Protein AF-A0A061H2E0-F1 (afdb_monomer_lite)

Radius of gyration: 36.12 Å; chains: 1; bounding box: 104×55×125 Å

Organism: NCBI:txid1277687

Secondary structure (DSSP, 8-state):
-----SSSSSSSSSSS--------------HHHHHHHHHHHGGGSTHHHHHHHHHHHHHGGGGS--HHHHHHHHHHHHHHHHHHHHHHHHHHHS----HHHHHHHHHHHHHHHHHHHHHT--SSPPHHHHHHHHHHHHHHHHHHHTT-HHHHHHHHHHHHHHHIIIIITTTTTTGGG-HHHHHHHHHIIIIIIIIIIHHHHHHHSSTTTSTTSSHHHHHHHHHHHHHHHT-----------------HHHHHHHHHHHHHHHHHHHHHHHHHHHHHHHHHHHHSPP--HHHHHHHHHHHHHHHHHHHHHTT-

Structure (mmCIF, N/CA/C/O backbone):
data_AF-A0A061H2E0-F1
#
_entry.id   AF-A0A061H2E0-F1
#
loop_
_atom_site.group_PDB
_atom_site.id
_atom_site.type_symbol
_atom_site.label_atom_id
_atom_site.label_alt_id
_atom_site.label_comp_id
_atom_site.label_asym_id
_atom_site.label_entity_id
_atom_site.label_seq_id
_atom_site.pdbx_PDB_ins_code
_atom_site.Cartn_x
_atom_site.Cartn_y
_atom_site.Cartn_z
_atom_site.occupancy
_atom_site.B_iso_or_equiv
_atom_site.auth_seq_id
_atom_site.auth_comp_id
_atom_site.auth_asym_id
_atom_site.auth_atom_id
_atom_site.pdbx_PDB_model_num
ATOM 1 N N . MET A 1 1 ? 65.795 23.563 -70.173 1.00 50.16 1 MET A N 1
ATOM 2 C CA . MET A 1 1 ? 66.584 23.137 -68.996 1.00 50.16 1 MET A CA 1
ATOM 3 C C . MET A 1 1 ? 66.191 24.033 -67.831 1.00 50.16 1 MET A C 1
ATOM 5 O O . MET A 1 1 ? 66.082 25.226 -68.065 1.00 50.16 1 MET A O 1
ATOM 9 N N . ALA A 1 2 ? 65.992 23.449 -66.644 1.00 49.75 2 ALA A N 1
ATOM 10 C CA . ALA A 1 2 ? 65.548 24.056 -65.376 1.00 49.75 2 ALA A CA 1
ATOM 11 C C . ALA A 1 2 ? 64.024 24.209 -65.176 1.00 49.75 2 ALA A C 1
ATOM 13 O O . ALA A 1 2 ? 63.450 25.245 -65.487 1.00 49.75 2 ALA A O 1
ATOM 14 N N . ALA A 1 3 ? 63.398 23.175 -64.598 1.00 49.38 3 ALA A N 1
ATOM 15 C CA . ALA A 1 3 ? 62.175 23.292 -63.795 1.00 49.38 3 ALA A CA 1
ATOM 16 C C . ALA A 1 3 ? 61.903 21.976 -63.041 1.00 49.38 3 ALA A C 1
ATOM 18 O O . ALA A 1 3 ? 61.195 21.129 -63.565 1.00 49.38 3 ALA A O 1
ATOM 19 N N . THR A 1 4 ? 62.457 21.809 -61.837 1.00 55.31 4 THR A N 1
ATOM 20 C CA . THR A 1 4 ? 61.980 20.861 -60.803 1.00 55.31 4 THR A CA 1
ATOM 21 C C . THR A 1 4 ? 62.828 21.044 -59.544 1.00 55.31 4 THR A C 1
ATOM 23 O O . THR A 1 4 ? 63.964 20.590 -59.562 1.00 55.31 4 THR A O 1
ATOM 26 N N . ASP A 1 5 ? 62.318 21.715 -58.500 1.00 55.78 5 ASP A N 1
ATOM 27 C CA . ASP A 1 5 ? 62.563 21.346 -57.082 1.00 55.78 5 ASP A CA 1
ATOM 28 C C . ASP A 1 5 ? 61.939 22.348 -56.088 1.00 55.78 5 ASP A C 1
ATOM 30 O O . ASP A 1 5 ? 62.619 23.167 -55.473 1.00 55.78 5 ASP A O 1
ATOM 34 N N . SER A 1 6 ? 60.611 22.354 -55.919 1.00 53.09 6 SER A N 1
ATOM 35 C CA . SER A 1 6 ? 59.998 23.194 -54.862 1.00 53.09 6 SER A CA 1
ATOM 36 C C . SER A 1 6 ? 58.734 22.630 -54.205 1.00 53.09 6 SER A C 1
ATOM 38 O O . SER A 1 6 ? 58.111 23.330 -53.415 1.00 53.09 6 SER A O 1
ATOM 40 N N . GLN A 1 7 ? 58.347 21.372 -54.457 1.00 52.69 7 GLN A N 1
ATOM 41 C CA . GLN A 1 7 ? 57.119 20.798 -53.874 1.00 52.69 7 GLN A CA 1
ATOM 42 C C . GLN A 1 7 ? 57.321 19.793 -52.729 1.00 52.69 7 GLN A C 1
ATOM 44 O O . GLN A 1 7 ? 56.346 19.352 -52.130 1.00 52.69 7 GLN A O 1
ATOM 49 N N . SER A 1 8 ? 58.553 19.465 -52.345 1.00 52.09 8 SER A N 1
ATOM 50 C CA . SER A 1 8 ? 58.834 18.436 -51.330 1.00 52.09 8 SER A CA 1
ATOM 51 C C . SER A 1 8 ? 58.927 18.948 -49.883 1.00 52.09 8 SER A C 1
ATOM 53 O O . SER A 1 8 ? 59.121 18.144 -48.976 1.00 52.09 8 SER A O 1
ATOM 55 N N . ARG A 1 9 ? 58.754 20.255 -49.619 1.00 51.03 9 ARG A N 1
ATOM 56 C CA . ARG A 1 9 ? 58.988 20.845 -48.280 1.00 51.03 9 ARG A CA 1
ATOM 57 C C . ARG A 1 9 ? 57.758 21.274 -47.475 1.00 51.03 9 ARG A C 1
ATOM 59 O O . ARG A 1 9 ? 57.921 21.656 -46.326 1.00 51.03 9 ARG A O 1
ATOM 66 N N . LEU A 1 10 ? 56.542 21.166 -48.015 1.00 53.50 10 LEU A N 1
ATOM 67 C CA . LEU A 1 10 ? 55.312 21.566 -47.302 1.00 53.50 10 LEU A CA 1
ATOM 68 C C . LEU A 1 10 ? 54.532 20.395 -46.673 1.00 53.50 10 LEU A C 1
ATOM 70 O O . LEU A 1 10 ? 53.444 20.593 -46.146 1.00 53.50 10 LEU A O 1
ATOM 74 N N . GLY A 1 11 ? 55.077 19.174 -46.702 1.00 52.59 11 GLY A N 1
ATOM 75 C CA . GLY A 1 11 ? 54.401 17.972 -46.193 1.00 52.59 11 GLY A CA 1
ATOM 76 C C . GLY A 1 11 ? 54.865 17.463 -44.823 1.00 52.59 11 GLY A C 1
ATOM 77 O O . GLY A 1 11 ? 54.379 16.420 -44.391 1.00 52.59 11 GLY A O 1
ATOM 78 N N . GLN A 1 12 ? 55.814 18.131 -44.153 1.00 50.16 12 GLN A N 1
ATOM 79 C CA . GLN A 1 12 ? 56.548 17.533 -43.024 1.00 50.16 12 GLN A CA 1
ATOM 80 C C . GLN A 1 12 ? 56.480 18.292 -41.686 1.00 50.16 12 GLN A C 1
ATOM 82 O O . GLN A 1 12 ? 57.166 17.899 -40.752 1.00 50.16 12 GLN A O 1
ATOM 87 N N . GLU A 1 13 ? 55.610 19.299 -41.549 1.00 47.34 13 GLU A N 1
ATOM 88 C CA . GLU A 1 13 ? 55.370 20.012 -40.272 1.00 47.34 13 GLU A CA 1
ATOM 89 C C . GLU A 1 13 ? 53.941 19.847 -39.716 1.00 47.34 13 GLU A C 1
ATOM 91 O O . GLU A 1 13 ? 53.501 20.606 -38.863 1.00 47.34 13 GLU A O 1
ATOM 96 N N . ALA A 1 14 ? 53.199 18.823 -40.152 1.00 54.50 14 ALA A N 1
ATOM 97 C CA . ALA A 1 14 ? 51.855 18.526 -39.632 1.00 54.50 14 ALA A CA 1
ATOM 98 C C . ALA A 1 14 ? 51.783 17.227 -38.802 1.00 54.50 14 ALA A C 1
ATOM 100 O O . ALA A 1 14 ? 50.721 16.622 -38.676 1.00 54.50 14 ALA A O 1
ATOM 101 N N . ARG A 1 15 ? 52.912 16.750 -38.261 1.00 54.12 15 ARG A N 1
ATOM 102 C CA . ARG A 1 15 ? 52.974 15.520 -37.448 1.00 54.12 15 ARG A CA 1
ATOM 103 C C . ARG A 1 15 ? 53.835 15.698 -36.202 1.00 54.12 15 ARG A C 1
ATOM 105 O O . ARG A 1 15 ? 54.833 15.003 -36.070 1.00 54.12 15 ARG A O 1
ATOM 112 N N . LEU A 1 16 ? 53.493 16.630 -35.314 1.00 53.38 16 LEU A N 1
ATOM 113 C CA . LEU A 1 16 ? 54.129 16.684 -33.988 1.00 53.38 16 LEU A CA 1
ATOM 114 C C . LEU A 1 16 ? 53.382 17.570 -32.980 1.00 53.38 16 LEU A C 1
ATOM 116 O O . LEU A 1 16 ? 53.995 18.371 -32.296 1.00 53.38 16 LEU A O 1
ATOM 120 N N . VAL A 1 17 ? 52.058 17.415 -32.875 1.00 55.19 17 VAL A N 1
ATOM 121 C CA . VAL A 1 17 ? 51.290 17.782 -31.667 1.00 55.19 17 VAL A CA 1
ATOM 122 C C . VAL A 1 17 ? 50.111 16.807 -31.559 1.00 55.19 17 VAL A C 1
ATOM 124 O O . VAL A 1 17 ? 48.961 17.159 -31.792 1.00 55.19 17 VAL A O 1
ATOM 127 N N . ASP A 1 18 ? 50.414 15.536 -31.306 1.00 52.62 18 ASP A N 1
ATOM 128 C CA . ASP A 1 18 ? 49.431 14.558 -30.822 1.00 52.62 18 ASP A CA 1
ATOM 129 C C . ASP A 1 18 ? 49.842 14.205 -29.389 1.00 52.62 18 ASP A C 1
ATOM 131 O O . ASP A 1 18 ? 50.303 13.106 -29.080 1.00 52.62 18 ASP A O 1
ATOM 135 N N . ASP A 1 19 ? 49.795 15.223 -28.525 1.00 46.66 19 ASP A N 1
ATOM 136 C CA . ASP A 1 19 ? 49.938 15.056 -27.086 1.00 46.66 19 ASP A CA 1
ATOM 137 C C . ASP A 1 19 ? 48.717 14.288 -26.592 1.00 46.66 19 ASP A C 1
ATOM 139 O O . ASP A 1 19 ? 47.677 14.871 -26.312 1.00 46.66 19 ASP A O 1
ATOM 143 N N . GLY A 1 20 ? 48.839 12.962 -26.555 1.00 49.44 20 GLY A N 1
ATOM 144 C CA . GLY A 1 20 ? 48.492 12.095 -25.429 1.00 49.44 20 GLY A CA 1
ATOM 145 C C . GLY A 1 20 ? 47.313 12.460 -24.519 1.00 49.44 20 GLY A C 1
ATOM 146 O O . GLY A 1 20 ? 47.363 12.134 -23.332 1.00 49.44 20 GLY A O 1
ATOM 147 N N . ILE A 1 21 ? 46.228 13.050 -25.022 1.00 51.44 21 ILE A N 1
ATOM 148 C CA . ILE A 1 21 ? 44.945 13.078 -24.321 1.00 51.44 21 ILE A CA 1
ATOM 149 C C . ILE A 1 21 ? 44.365 11.678 -24.491 1.00 51.44 21 ILE A C 1
ATOM 151 O O . ILE A 1 21 ? 43.536 11.398 -25.355 1.00 51.44 21 ILE A O 1
ATOM 155 N N . THR A 1 22 ? 44.843 10.760 -23.654 1.00 53.31 22 THR A N 1
ATOM 156 C CA . THR A 1 22 ? 44.063 9.569 -23.335 1.00 53.31 22 THR A CA 1
ATOM 157 C C . THR A 1 22 ? 42.680 10.077 -22.923 1.00 53.31 22 THR A C 1
ATOM 159 O O . THR A 1 22 ? 42.610 10.903 -22.010 1.00 53.31 22 THR A O 1
ATOM 162 N N . PRO A 1 23 ? 41.588 9.695 -23.617 1.00 56.66 23 PRO A N 1
ATOM 163 C CA . PRO A 1 23 ? 40.257 10.125 -23.228 1.00 56.66 23 PRO A CA 1
ATOM 164 C C . PRO A 1 23 ? 40.069 9.650 -21.795 1.00 56.66 23 PRO A C 1
ATOM 166 O O . PRO A 1 23 ? 40.022 8.445 -21.531 1.00 56.66 23 PRO A O 1
ATOM 169 N N . SER A 1 24 ? 40.083 10.605 -20.867 1.00 54.81 24 SER A N 1
ATOM 170 C CA . SER A 1 24 ? 39.866 10.361 -19.455 1.00 54.81 24 SER A CA 1
ATOM 171 C C . SER A 1 24 ? 38.602 9.521 -19.360 1.00 54.81 24 SER A C 1
ATOM 173 O O . SER A 1 24 ? 37.562 9.872 -19.923 1.00 54.81 24 SER A O 1
ATOM 175 N N . ALA A 1 25 ? 38.745 8.336 -18.758 1.00 53.41 25 ALA A N 1
ATOM 176 C CA . ALA A 1 25 ? 37.660 7.384 -18.597 1.00 53.41 25 ALA A CA 1
ATOM 177 C C . ALA A 1 25 ? 36.399 8.150 -18.170 1.00 53.41 25 ALA A C 1
ATOM 179 O O . ALA A 1 25 ? 36.517 8.994 -17.275 1.00 53.41 25 ALA A O 1
ATOM 180 N N . PRO A 1 26 ? 35.242 7.923 -18.829 1.00 58.62 26 PRO A N 1
ATOM 181 C CA . PRO A 1 26 ? 34.051 8.742 -18.646 1.00 58.62 26 PRO A CA 1
ATOM 182 C C . PRO A 1 26 ? 33.813 8.907 -17.153 1.00 58.62 26 PRO A C 1
ATOM 184 O O . PRO A 1 26 ? 33.640 7.909 -16.449 1.00 58.62 26 PRO A O 1
ATOM 187 N N . ALA A 1 27 ? 33.923 10.157 -16.688 1.00 58.06 27 ALA A N 1
ATOM 188 C CA . ALA A 1 27 ? 33.838 10.522 -15.284 1.00 58.06 27 ALA A CA 1
ATOM 189 C C . ALA A 1 27 ? 32.658 9.770 -14.674 1.00 58.06 27 ALA A C 1
ATOM 191 O O . ALA A 1 27 ? 31.529 9.899 -15.152 1.00 58.06 27 ALA A O 1
ATOM 192 N N . GLY A 1 28 ? 32.980 8.884 -13.726 1.00 57.00 28 GLY A N 1
ATOM 193 C CA . GLY A 1 28 ? 32.142 7.760 -13.333 1.00 57.00 28 GLY A CA 1
ATOM 194 C C . GLY A 1 28 ? 30.690 8.170 -13.185 1.00 57.00 28 GLY A C 1
ATOM 195 O O . GLY A 1 28 ? 30.333 8.859 -12.229 1.00 57.00 28 GLY A O 1
ATOM 196 N N . ARG A 1 29 ? 29.857 7.729 -14.135 1.00 62.94 29 ARG A N 1
ATOM 197 C CA . ARG A 1 29 ? 28.405 7.760 -13.991 1.00 62.94 29 ARG A CA 1
ATOM 198 C C . ARG A 1 29 ? 28.139 7.146 -12.619 1.00 62.94 29 ARG A C 1
ATOM 200 O O . ARG A 1 29 ? 28.531 6.007 -12.371 1.00 62.94 29 ARG A O 1
ATOM 207 N N . GLY A 1 30 ? 27.652 7.955 -11.677 1.00 79.69 30 GLY A N 1
ATOM 208 C CA . GLY A 1 30 ? 27.652 7.562 -10.271 1.00 79.69 30 GLY A CA 1
ATOM 209 C C . GLY A 1 30 ? 26.952 6.214 -10.131 1.00 79.69 30 GLY A C 1
ATOM 210 O O . GLY A 1 30 ? 25.878 6.037 -10.699 1.00 79.69 30 GLY A O 1
ATOM 211 N N . ARG A 1 31 ? 27.536 5.262 -9.392 1.00 84.38 31 ARG A N 1
ATOM 212 C CA . ARG A 1 31 ? 26.988 3.898 -9.208 1.00 84.38 31 ARG A CA 1
ATOM 213 C C . ARG A 1 31 ? 25.493 3.886 -8.845 1.00 84.38 31 ARG A C 1
ATOM 215 O O . ARG A 1 31 ? 24.766 2.946 -9.159 1.00 84.38 31 ARG A O 1
ATOM 222 N N . LEU A 1 32 ? 25.025 4.955 -8.199 1.00 79.00 32 LEU A N 1
ATOM 223 C CA . LEU A 1 32 ? 23.618 5.185 -7.876 1.00 79.00 32 LEU A CA 1
ATOM 224 C C . LEU A 1 32 ? 22.736 5.328 -9.120 1.00 79.00 32 LEU A C 1
ATOM 226 O O . LEU A 1 32 ? 21.661 4.746 -9.159 1.00 79.00 32 LEU A O 1
ATOM 230 N N . GLN A 1 33 ? 23.183 6.045 -10.149 1.00 83.19 33 GLN A N 1
ATOM 231 C CA . GLN A 1 33 ? 22.418 6.226 -11.379 1.00 83.19 33 GLN A CA 1
ATOM 232 C C . GLN A 1 33 ? 22.307 4.921 -12.173 1.00 83.19 33 GLN A C 1
ATOM 234 O O . GLN A 1 33 ? 21.233 4.609 -12.675 1.00 83.19 33 GLN A O 1
ATOM 239 N N . GLU A 1 34 ? 23.375 4.121 -12.229 1.00 86.56 34 GLU A N 1
ATOM 240 C CA . GLU A 1 34 ? 23.319 2.778 -12.825 1.00 86.56 34 GLU A CA 1
ATOM 241 C C . GLU A 1 34 ? 22.338 1.874 -12.070 1.00 86.56 34 GLU A C 1
ATOM 243 O O . GLU A 1 34 ? 21.557 1.147 -12.682 1.00 86.56 34 GLU A O 1
ATOM 248 N N . THR A 1 35 ? 22.322 1.966 -10.738 1.00 86.56 35 THR A N 1
ATOM 249 C CA . THR A 1 35 ? 21.384 1.215 -9.893 1.00 86.56 35 THR A CA 1
ATOM 250 C C . THR A 1 35 ? 19.939 1.662 -10.128 1.00 86.56 35 THR A C 1
ATOM 252 O O . THR A 1 35 ? 19.074 0.817 -10.337 1.00 86.56 35 THR A O 1
ATOM 255 N N . VAL A 1 36 ? 19.671 2.972 -10.169 1.00 86.62 36 VAL A N 1
ATOM 256 C CA . VAL A 1 36 ? 18.338 3.539 -10.445 1.00 86.62 36 VAL A CA 1
ATOM 257 C C . VAL A 1 36 ? 17.849 3.157 -11.842 1.00 86.62 36 VAL A C 1
ATOM 259 O O . VAL A 1 36 ? 16.700 2.756 -11.984 1.00 86.62 36 VAL A O 1
ATOM 262 N N . GLN A 1 37 ? 18.713 3.203 -12.860 1.00 88.56 37 GLN A N 1
ATOM 263 C CA . GLN A 1 37 ? 18.363 2.780 -14.221 1.00 88.56 37 GLN A CA 1
ATOM 264 C C . GLN A 1 37 ? 18.107 1.273 -14.306 1.00 88.56 37 GLN A C 1
ATOM 266 O O . GLN A 1 37 ? 17.151 0.841 -14.950 1.00 88.56 37 GLN A O 1
ATOM 271 N N . SER A 1 38 ? 18.923 0.467 -13.622 1.00 92.38 38 SER A N 1
ATOM 272 C CA . SER A 1 38 ? 18.746 -0.985 -13.541 1.00 92.38 38 SER A CA 1
ATOM 273 C C . SER A 1 38 ? 17.418 -1.347 -12.871 1.00 92.38 38 SER A C 1
ATOM 275 O O . SER A 1 38 ? 16.649 -2.132 -13.423 1.00 92.38 38 SER A O 1
ATOM 277 N N . ILE A 1 39 ? 17.090 -0.719 -11.739 1.00 91.19 39 ILE A N 1
ATOM 278 C CA . ILE A 1 39 ? 15.816 -0.923 -11.036 1.00 91.19 39 ILE A CA 1
ATOM 279 C C . ILE A 1 39 ? 14.643 -0.400 -11.876 1.00 91.19 39 ILE A C 1
ATOM 281 O O . ILE A 1 39 ? 13.657 -1.108 -12.056 1.00 91.19 39 ILE A O 1
ATOM 285 N N . GLY A 1 40 ? 14.762 0.799 -12.449 1.00 89.12 40 GLY A N 1
ATOM 286 C CA . GLY A 1 40 ? 13.726 1.411 -13.281 1.00 89.12 40 GLY A CA 1
ATOM 287 C C . GLY A 1 40 ? 13.434 0.626 -14.562 1.00 89.12 40 GLY A C 1
ATOM 288 O O . GLY A 1 40 ? 12.308 0.644 -15.047 1.00 89.12 40 GLY A O 1
ATOM 289 N N . SER A 1 41 ? 14.402 -0.131 -15.091 1.00 92.81 41 SER A N 1
ATOM 290 C CA . SER A 1 41 ? 14.172 -0.998 -16.255 1.00 92.81 41 SER A CA 1
ATOM 291 C C . SER A 1 41 ? 13.113 -2.079 -16.001 1.00 92.81 41 SER A C 1
ATOM 293 O O . SER A 1 41 ? 12.406 -2.457 -16.935 1.00 92.81 41 SER A O 1
ATOM 295 N N . LEU A 1 42 ? 12.933 -2.504 -14.741 1.00 94.50 42 LEU A N 1
ATOM 296 C CA . LEU A 1 42 ? 11.901 -3.462 -14.334 1.00 94.50 42 LEU A CA 1
ATOM 297 C C . LEU A 1 42 ? 10.486 -2.874 -14.422 1.00 94.50 42 LEU A C 1
ATOM 299 O O . LEU A 1 42 ? 9.527 -3.627 -14.531 1.00 94.50 42 LEU A O 1
ATOM 303 N N . ALA A 1 43 ? 10.335 -1.545 -14.432 1.00 94.69 43 ALA A N 1
ATOM 304 C CA . ALA A 1 43 ? 9.027 -0.894 -14.526 1.00 94.69 43 ALA A CA 1
ATOM 305 C C . ALA A 1 43 ? 8.353 -1.068 -15.896 1.00 94.69 43 ALA A C 1
ATOM 307 O O . ALA A 1 43 ? 7.168 -0.769 -16.029 1.00 94.69 43 ALA A O 1
ATOM 308 N N . LYS A 1 44 ? 9.106 -1.527 -16.906 1.00 96.38 44 LYS A N 1
ATOM 309 C CA . LYS A 1 44 ? 8.583 -1.874 -18.233 1.00 96.38 44 LYS A CA 1
ATOM 310 C C . LYS A 1 44 ? 7.860 -3.221 -18.247 1.00 96.38 44 LYS A C 1
ATOM 312 O O . LYS A 1 44 ? 7.138 -3.492 -19.196 1.00 96.38 44 LYS A O 1
ATOM 317 N N . ASP A 1 45 ? 8.071 -4.061 -17.233 1.00 96.50 45 ASP A N 1
ATOM 318 C CA . ASP A 1 45 ? 7.358 -5.327 -17.096 1.00 96.50 45 ASP A CA 1
ATOM 319 C C . ASP A 1 45 ? 6.033 -5.085 -16.344 1.00 96.50 45 ASP A C 1
ATOM 321 O O . ASP A 1 45 ? 6.056 -4.661 -15.180 1.00 96.50 45 ASP A O 1
ATOM 325 N N . PRO A 1 46 ? 4.864 -5.354 -16.958 1.00 96.56 46 PRO A N 1
ATOM 326 C CA . PRO A 1 46 ? 3.573 -5.147 -16.306 1.00 96.56 46 PRO A CA 1
ATOM 327 C C . PRO A 1 46 ? 3.360 -6.069 -15.092 1.00 96.56 46 PRO A C 1
ATOM 329 O O . PRO A 1 46 ? 2.523 -5.774 -14.234 1.00 96.56 46 PRO A O 1
ATOM 332 N N . LYS A 1 47 ? 4.134 -7.157 -14.955 1.00 96.25 47 LYS A N 1
ATOM 333 C CA . LYS A 1 47 ? 4.012 -8.110 -13.838 1.00 96.25 47 LYS A CA 1
ATOM 334 C C . LYS A 1 47 ? 4.194 -7.461 -12.470 1.00 96.25 47 LYS A C 1
ATOM 336 O O . LYS A 1 47 ? 3.515 -7.865 -11.533 1.00 96.25 47 LYS A O 1
ATOM 341 N N . ALA A 1 48 ? 5.066 -6.459 -12.344 1.00 94.44 48 ALA A N 1
ATOM 342 C CA . ALA A 1 48 ? 5.289 -5.765 -11.073 1.00 94.44 48 ALA A CA 1
ATOM 343 C C . ALA A 1 48 ? 4.056 -4.958 -10.620 1.00 94.44 48 ALA A C 1
ATOM 345 O O . ALA A 1 48 ? 3.743 -4.896 -9.430 1.00 94.44 48 ALA A O 1
ATOM 346 N N . ALA A 1 49 ? 3.316 -4.379 -11.567 1.00 96.56 49 ALA A N 1
ATOM 347 C CA . ALA A 1 49 ? 2.070 -3.679 -11.279 1.00 96.56 49 ALA A CA 1
ATOM 348 C C . ALA A 1 49 ? 0.929 -4.667 -10.979 1.00 96.56 49 ALA A C 1
ATOM 350 O O . ALA A 1 49 ? 0.170 -4.475 -10.026 1.00 96.56 49 ALA A O 1
ATOM 351 N N . TYR A 1 50 ? 0.836 -5.764 -11.739 1.00 97.69 50 TYR A N 1
ATOM 352 C CA . TYR A 1 50 ? -0.165 -6.803 -11.493 1.00 97.69 50 TYR A CA 1
ATOM 353 C C . TYR A 1 50 ? 0.066 -7.573 -10.191 1.00 97.69 50 TYR A C 1
ATOM 355 O O . TYR A 1 50 ? -0.908 -7.950 -9.544 1.00 97.69 50 TYR A O 1
ATOM 363 N N . SER A 1 51 ? 1.313 -7.763 -9.755 1.00 96.81 51 SER A N 1
ATOM 364 C CA . SER A 1 51 ? 1.602 -8.385 -8.460 1.00 96.81 51 SER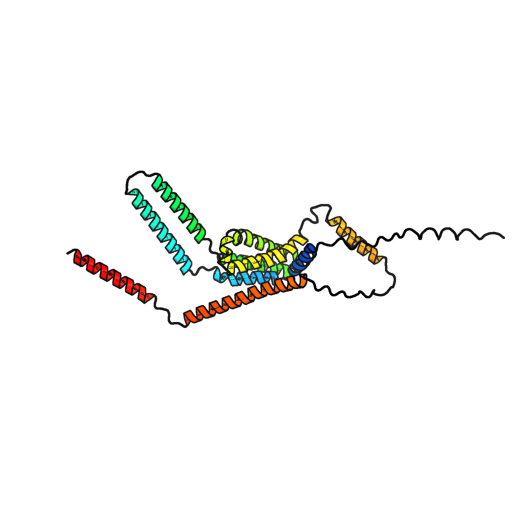 A CA 1
ATOM 365 C C . SER A 1 51 ? 1.140 -7.501 -7.300 1.00 96.81 51 SER A C 1
ATOM 367 O O . SER A 1 51 ? 0.509 -8.006 -6.373 1.00 96.81 51 SER A O 1
ATOM 369 N N . LEU A 1 52 ? 1.335 -6.178 -7.380 1.00 96.38 52 LEU A N 1
ATOM 370 C CA . LEU A 1 52 ? 0.736 -5.231 -6.431 1.00 96.38 52 LEU A CA 1
ATOM 371 C C . LEU A 1 52 ? -0.793 -5.304 -6.445 1.00 96.38 52 LEU A C 1
ATOM 373 O O . LEU A 1 52 ? -1.414 -5.358 -5.382 1.00 96.38 52 LEU A O 1
ATOM 377 N N . ALA A 1 53 ? -1.409 -5.340 -7.628 1.00 96.81 53 ALA A N 1
ATOM 378 C CA . ALA A 1 53 ? -2.858 -5.463 -7.751 1.00 96.81 53 ALA A CA 1
ATOM 379 C C . ALA A 1 53 ? -3.377 -6.752 -7.091 1.00 96.81 53 ALA A C 1
ATOM 381 O O . ALA A 1 53 ? -4.309 -6.705 -6.285 1.00 96.81 53 ALA A O 1
ATOM 382 N N . ALA A 1 54 ? -2.733 -7.887 -7.374 1.00 96.50 54 ALA A N 1
ATOM 383 C CA . ALA A 1 54 ? -3.064 -9.183 -6.794 1.00 96.50 54 ALA A CA 1
ATOM 384 C C . ALA A 1 54 ? -2.888 -9.182 -5.270 1.00 96.50 54 ALA A C 1
ATOM 386 O O . ALA A 1 54 ? -3.784 -9.618 -4.555 1.00 96.50 54 ALA A O 1
ATOM 387 N N . LEU A 1 55 ? -1.791 -8.620 -4.757 1.00 95.19 55 LEU A N 1
ATOM 388 C CA . LEU A 1 55 ? -1.529 -8.506 -3.322 1.00 95.19 55 LEU A CA 1
ATOM 389 C C . LEU A 1 55 ? -2.635 -7.709 -2.606 1.00 95.19 55 LEU A C 1
ATOM 391 O O . LEU A 1 55 ? -3.123 -8.124 -1.555 1.00 95.19 55 LEU A O 1
ATOM 395 N N . PHE A 1 56 ? -3.083 -6.591 -3.185 1.00 94.62 56 PHE A N 1
ATOM 396 C CA . PHE A 1 56 ? -4.187 -5.801 -2.630 1.00 94.62 56 PHE A CA 1
ATOM 397 C C . PHE A 1 56 ? -5.541 -6.512 -2.736 1.00 94.62 56 PHE A C 1
ATOM 399 O O . PHE A 1 56 ? -6.339 -6.448 -1.798 1.00 94.62 56 PHE A O 1
ATOM 406 N N . ALA A 1 57 ? -5.793 -7.221 -3.838 1.00 94.19 57 ALA A N 1
ATOM 407 C CA . ALA A 1 57 ? -7.000 -8.021 -4.014 1.00 94.19 57 ALA A CA 1
ATOM 408 C C . ALA A 1 57 ? -7.062 -9.178 -3.002 1.00 94.19 57 ALA A C 1
ATOM 410 O O . ALA A 1 57 ? -8.091 -9.368 -2.352 1.00 94.19 57 ALA A O 1
ATOM 411 N N . LEU A 1 58 ? -5.950 -9.885 -2.789 1.00 93.50 58 LEU A N 1
ATOM 412 C CA . LEU A 1 58 ? -5.816 -10.954 -1.794 1.00 93.50 58 LEU A CA 1
ATOM 413 C C . LEU A 1 58 ? -5.877 -10.428 -0.357 1.00 93.50 58 LEU A C 1
ATOM 415 O O . LEU A 1 58 ? -6.368 -11.122 0.529 1.00 93.50 58 LEU A O 1
ATOM 419 N N . ALA A 1 59 ? -5.431 -9.194 -0.113 1.00 90.25 59 ALA A N 1
ATOM 420 C CA . ALA A 1 59 ? -5.567 -8.541 1.186 1.00 90.25 59 ALA A CA 1
ATOM 421 C C . ALA A 1 59 ? -7.004 -8.061 1.470 1.00 90.25 59 ALA A C 1
ATOM 423 O O . ALA A 1 59 ? -7.359 -7.820 2.627 1.00 90.25 59 ALA A O 1
ATOM 424 N N . SER A 1 60 ? -7.839 -7.915 0.438 1.00 87.88 60 SER A N 1
ATOM 425 C CA . SER A 1 60 ? -9.177 -7.328 0.553 1.00 87.88 60 SER A CA 1
ATOM 426 C C . SER A 1 60 ? -10.127 -8.065 1.517 1.00 87.88 60 SER A C 1
ATOM 428 O O . SER A 1 60 ? -10.791 -7.369 2.294 1.00 87.88 60 SER A O 1
ATOM 430 N N . PRO A 1 61 ? -10.158 -9.417 1.610 1.00 84.44 61 PRO A N 1
ATOM 431 C CA . PRO A 1 61 ? -11.032 -10.121 2.549 1.00 84.44 61 PRO A CA 1
ATOM 432 C C . PRO A 1 61 ? -10.706 -9.795 4.013 1.00 84.44 61 PRO A C 1
ATOM 434 O O . PRO A 1 61 ? -11.599 -9.746 4.853 1.00 84.44 61 PRO A O 1
ATOM 437 N N . PHE A 1 62 ? -9.441 -9.484 4.318 1.00 81.50 62 PHE A N 1
ATOM 438 C CA . PHE A 1 62 ? -9.000 -9.085 5.659 1.00 81.50 62 PHE A CA 1
ATOM 439 C C . PHE A 1 62 ? -9.397 -7.642 6.018 1.00 81.50 62 PHE A C 1
ATOM 441 O O . PHE A 1 62 ? -9.296 -7.233 7.177 1.00 81.50 62 PHE A O 1
ATOM 448 N N . GLY A 1 63 ? -9.850 -6.862 5.030 1.00 74.19 63 GLY A N 1
ATOM 449 C CA . GLY A 1 63 ? -10.431 -5.534 5.213 1.00 74.19 63 GLY A CA 1
ATOM 450 C C . GLY A 1 63 ? -11.885 -5.567 5.691 1.00 74.19 63 GLY A C 1
ATOM 451 O O . GLY A 1 63 ? -12.382 -4.552 6.194 1.00 74.19 63 GLY A O 1
ATOM 452 N N . PHE A 1 64 ? -12.566 -6.715 5.593 1.00 69.19 64 PHE A N 1
ATOM 453 C CA . PHE A 1 64 ? -13.798 -6.933 6.335 1.00 69.19 64 PHE A CA 1
ATOM 454 C C . PHE A 1 64 ? -13.412 -7.172 7.790 1.00 69.19 64 PHE A C 1
ATOM 456 O O . PHE A 1 64 ? -12.826 -8.188 8.157 1.00 69.19 64 PHE A O 1
ATOM 463 N N . ALA A 1 65 ? -13.774 -6.228 8.655 1.00 59.16 65 ALA A N 1
ATOM 464 C CA . ALA A 1 65 ? -14.105 -6.627 10.012 1.00 59.16 65 ALA A CA 1
ATOM 465 C C . ALA A 1 65 ? -14.997 -7.851 9.917 1.00 59.16 65 ALA A C 1
ATOM 467 O O . ALA A 1 65 ? -15.980 -7.782 9.173 1.00 59.16 65 ALA A O 1
ATOM 468 N N . SER A 1 66 ? -14.752 -8.900 10.701 1.00 57.84 66 SER A N 1
ATOM 469 C CA . SER A 1 66 ? -15.892 -9.754 10.992 1.00 57.84 66 SER A CA 1
ATOM 470 C C . SER A 1 66 ? -17.007 -8.819 11.494 1.00 57.84 66 SER A C 1
ATOM 472 O O . SER A 1 66 ? -16.728 -7.900 12.282 1.00 57.84 66 SER A O 1
ATOM 474 N N . PRO A 1 67 ? -18.246 -8.946 10.994 1.00 59.34 67 PRO A N 1
ATOM 475 C CA . PRO A 1 67 ? -19.353 -8.130 11.482 1.00 59.34 67 PRO A CA 1
ATOM 476 C C . PRO A 1 67 ? -19.455 -8.223 13.011 1.00 59.34 67 PRO A C 1
ATOM 478 O O . PRO A 1 67 ? -19.780 -7.237 13.663 1.00 59.34 67 PRO A O 1
ATOM 481 N N . GLU A 1 68 ? -19.028 -9.349 13.589 1.00 61.50 68 GLU A N 1
ATOM 482 C CA . GLU A 1 68 ? -18.835 -9.548 15.025 1.00 61.50 68 GLU A CA 1
ATOM 483 C C . GLU A 1 68 ? -17.817 -8.597 15.666 1.00 61.50 68 GLU A C 1
ATOM 485 O O . GLU A 1 68 ? -18.103 -8.043 16.719 1.00 61.50 68 GLU A O 1
ATOM 490 N N . GLN A 1 69 ? -16.652 -8.345 15.062 1.00 67.88 69 GLN A N 1
ATOM 491 C CA . GLN A 1 69 ? -15.686 -7.374 15.589 1.00 67.88 69 GLN A CA 1
ATOM 492 C C . GLN A 1 69 ? -16.195 -5.938 15.477 1.00 67.88 69 GLN A C 1
ATOM 494 O O . GLN A 1 69 ? -16.005 -5.151 16.403 1.00 67.88 69 GLN A O 1
ATOM 499 N N . ALA A 1 70 ? -16.846 -5.587 14.365 1.00 67.81 70 ALA A N 1
ATOM 500 C CA . ALA A 1 70 ? -17.460 -4.269 14.219 1.00 67.81 70 ALA A CA 1
ATOM 501 C C . ALA A 1 70 ? -18.590 -4.068 15.245 1.00 67.81 70 ALA A C 1
ATOM 503 O O . ALA A 1 70 ? -18.666 -3.016 15.881 1.00 67.81 70 ALA A O 1
ATOM 504 N N . ALA A 1 71 ? -19.415 -5.096 15.463 1.00 70.25 71 ALA A N 1
ATOM 505 C CA . ALA A 1 71 ? -20.478 -5.103 16.460 1.00 70.25 71 ALA A CA 1
ATOM 506 C C . ALA A 1 71 ? -19.928 -5.081 17.893 1.00 70.25 71 ALA A C 1
ATOM 508 O O . ALA A 1 71 ? -20.425 -4.319 18.717 1.00 70.25 71 ALA A O 1
ATOM 509 N N . ALA A 1 72 ? -18.874 -5.842 18.195 1.00 75.38 72 ALA A N 1
ATOM 510 C CA . ALA A 1 72 ? -18.217 -5.841 19.498 1.00 75.38 72 ALA A CA 1
ATOM 511 C C . ALA A 1 72 ? -17.580 -4.478 19.804 1.00 75.38 72 ALA A C 1
ATOM 513 O O . ALA A 1 72 ? -17.690 -3.981 20.925 1.00 75.38 72 ALA A O 1
ATOM 514 N N . GLU A 1 73 ? -16.966 -3.827 18.812 1.00 75.69 73 GLU A N 1
ATOM 515 C CA . GLU A 1 73 ? -16.422 -2.479 18.982 1.00 75.69 73 GLU A CA 1
ATOM 516 C C . GLU A 1 73 ? -17.539 -1.436 19.154 1.00 75.69 73 GLU A C 1
ATOM 518 O O . GLU A 1 73 ? -17.431 -0.555 20.011 1.00 75.69 73 GLU A O 1
ATOM 523 N N . ALA A 1 74 ? -18.634 -1.546 18.394 1.00 77.06 74 ALA A N 1
ATOM 524 C CA . ALA A 1 74 ? -19.812 -0.696 18.558 1.00 77.06 74 ALA A CA 1
ATOM 525 C C . ALA A 1 74 ? -20.456 -0.879 19.946 1.00 77.06 74 ALA A C 1
ATOM 527 O O . ALA A 1 74 ? -20.743 0.109 20.626 1.00 77.06 74 ALA A O 1
ATOM 528 N N . ALA A 1 75 ? -20.593 -2.121 20.417 1.00 80.19 75 ALA A N 1
ATOM 529 C CA . ALA A 1 75 ? -21.102 -2.448 21.746 1.00 80.19 75 ALA A CA 1
ATOM 530 C C . ALA A 1 75 ? -20.179 -1.918 22.854 1.00 80.19 75 ALA A C 1
ATOM 532 O O . ALA A 1 75 ? -20.650 -1.300 23.810 1.00 80.19 75 ALA A O 1
ATOM 533 N N . ALA A 1 76 ? -18.859 -2.067 22.705 1.00 82.69 76 ALA A N 1
ATOM 534 C CA . ALA A 1 76 ? -17.884 -1.518 23.644 1.00 82.69 76 ALA A CA 1
ATOM 535 C C . ALA A 1 76 ? -17.923 0.021 23.685 1.00 82.69 76 ALA A C 1
ATOM 537 O O . ALA A 1 76 ? -17.815 0.617 24.760 1.00 82.69 76 ALA A O 1
ATOM 538 N N . LYS A 1 77 ? -18.115 0.686 22.535 1.00 81.88 77 LYS A N 1
ATOM 539 C CA . LYS A 1 77 ? -18.315 2.144 22.470 1.00 81.88 77 LYS A CA 1
ATOM 540 C C . LYS A 1 77 ? -19.589 2.559 23.203 1.00 81.88 77 LYS A C 1
ATOM 542 O O . LYS A 1 77 ? -19.537 3.497 23.997 1.00 81.88 77 LYS A O 1
ATOM 547 N N . LEU A 1 78 ? -20.690 1.836 23.004 1.00 86.56 78 LEU A N 1
ATOM 548 C CA . LEU A 1 78 ? -21.964 2.114 23.665 1.00 86.56 78 LEU A CA 1
ATOM 549 C C . LEU A 1 78 ? -21.862 1.945 25.190 1.00 86.56 78 LEU A C 1
ATOM 551 O O . LEU A 1 78 ? -22.278 2.827 25.939 1.00 86.56 78 LEU A O 1
ATOM 555 N N . GLN A 1 79 ? -21.219 0.873 25.661 1.00 88.56 79 GLN A N 1
ATOM 556 C CA . GLN A 1 79 ? -20.973 0.658 27.090 1.00 88.56 79 GLN A CA 1
ATOM 557 C C . GLN A 1 79 ? -20.117 1.773 27.703 1.00 88.56 79 GLN A C 1
ATOM 559 O O . GLN A 1 79 ? -20.442 2.276 28.779 1.00 88.56 79 GLN A O 1
ATOM 564 N N . ARG A 1 80 ? -19.055 2.215 27.016 1.00 82.81 80 ARG A N 1
ATOM 565 C CA . ARG A 1 80 ? -18.227 3.337 27.490 1.00 82.81 80 ARG A CA 1
ATOM 566 C C . ARG A 1 80 ? -19.006 4.649 27.546 1.00 82.81 80 ARG A C 1
ATOM 568 O O . ARG A 1 80 ? -18.837 5.400 28.503 1.00 82.81 80 ARG A O 1
ATOM 575 N N . GLN A 1 81 ? -19.865 4.924 26.563 1.00 86.62 81 GLN A N 1
ATOM 576 C CA . GLN A 1 81 ? -20.732 6.108 26.576 1.00 86.62 81 GLN A CA 1
ATOM 577 C C . GLN A 1 81 ? -21.718 6.065 27.745 1.00 86.62 81 GLN A C 1
ATOM 579 O O . GLN A 1 81 ? -21.861 7.054 28.460 1.00 86.62 81 GLN A O 1
ATOM 584 N N . GLN A 1 82 ? -22.332 4.909 28.002 1.00 88.25 82 GLN A N 1
ATOM 585 C CA . GLN A 1 82 ? -23.220 4.725 29.150 1.00 88.25 82 GLN A CA 1
ATOM 586 C C . GLN A 1 82 ? -22.483 4.894 30.483 1.00 88.25 82 GLN A C 1
ATOM 588 O O . GLN A 1 82 ? -23.005 5.529 31.396 1.00 88.25 82 GLN A O 1
ATOM 593 N N . GLN A 1 83 ? -21.262 4.369 30.609 1.00 86.19 83 GLN A N 1
ATOM 594 C CA . GLN A 1 83 ? -20.438 4.561 31.806 1.00 86.19 83 GLN A CA 1
ATOM 595 C C . GLN A 1 83 ? -20.057 6.032 32.008 1.00 86.19 83 GLN A C 1
ATOM 597 O O . GLN A 1 83 ? -20.142 6.533 33.127 1.00 86.19 83 GLN A O 1
ATOM 602 N N . ALA A 1 84 ? -19.693 6.742 30.937 1.00 83.31 84 ALA A N 1
ATOM 603 C CA . ALA A 1 84 ? -19.396 8.170 30.997 1.00 83.31 84 ALA A CA 1
ATOM 604 C C . ALA A 1 84 ? -20.630 8.999 31.394 1.00 83.31 84 ALA A C 1
ATOM 606 O O . ALA A 1 84 ? -20.520 9.886 32.238 1.00 83.31 84 ALA A O 1
ATOM 607 N N . ALA A 1 85 ? -21.809 8.677 30.851 1.00 81.81 85 ALA A N 1
ATOM 608 C CA . ALA A 1 85 ? -23.066 9.335 31.205 1.00 81.81 85 ALA A CA 1
ATOM 609 C C . ALA A 1 85 ? -23.448 9.096 32.674 1.00 81.81 85 ALA A C 1
ATOM 611 O O . ALA A 1 85 ? -23.777 10.044 33.382 1.00 81.81 85 ALA A O 1
ATOM 612 N N . LYS A 1 86 ? -23.321 7.855 33.167 1.00 85.31 86 LYS A N 1
ATOM 613 C CA . LYS A 1 86 ? -23.557 7.520 34.582 1.00 85.31 86 LYS A CA 1
ATOM 614 C C . LYS A 1 86 ? -22.589 8.250 35.514 1.00 85.31 86 LYS A C 1
ATOM 616 O O . LYS A 1 86 ? -23.010 8.761 36.545 1.00 85.31 86 LYS A O 1
ATOM 621 N N . ALA A 1 87 ? -21.311 8.343 35.142 1.00 80.69 87 ALA A N 1
ATOM 622 C CA . ALA A 1 87 ? -20.321 9.094 35.911 1.00 80.69 87 ALA A CA 1
ATOM 623 C C . ALA A 1 87 ? -20.632 10.602 35.939 1.00 80.69 87 ALA A C 1
ATOM 625 O O . ALA A 1 87 ? -20.499 11.233 36.984 1.00 80.69 87 ALA A O 1
ATOM 626 N N . ALA A 1 88 ? -21.088 11.172 34.819 1.00 76.94 88 ALA A N 1
ATOM 627 C CA . ALA A 1 88 ? -21.507 12.571 34.753 1.00 76.94 88 ALA A CA 1
ATOM 628 C C . ALA A 1 88 ? -22.763 12.843 35.602 1.00 76.94 88 ALA A C 1
ATOM 630 O O . ALA A 1 88 ? -22.813 13.841 36.317 1.00 76.94 88 ALA A O 1
ATOM 631 N N . GLN A 1 89 ? -23.743 11.935 35.578 1.00 80.38 89 GLN A N 1
ATOM 632 C CA . GLN A 1 89 ? -24.948 12.027 36.407 1.00 80.38 89 GLN A CA 1
ATOM 633 C C . GLN A 1 89 ? -24.614 11.938 37.902 1.00 80.38 89 GLN A C 1
ATOM 635 O O . GLN A 1 89 ? -25.046 12.799 38.668 1.00 80.38 89 GLN A O 1
ATOM 640 N N . ALA A 1 90 ? -23.769 10.984 38.308 1.00 75.25 90 ALA A N 1
ATOM 641 C CA . ALA A 1 90 ? -23.309 10.857 39.693 1.00 75.25 90 ALA A CA 1
ATOM 642 C C . ALA A 1 90 ? -22.530 12.097 40.175 1.00 75.25 90 ALA A C 1
ATOM 644 O O . ALA A 1 90 ? -22.668 12.514 41.324 1.00 75.25 90 ALA A O 1
ATOM 645 N N . ALA A 1 91 ? -21.748 12.725 39.290 1.00 69.50 91 ALA A N 1
ATOM 646 C CA . ALA A 1 91 ? -21.049 13.972 39.594 1.00 69.50 91 ALA A CA 1
ATOM 647 C C . ALA A 1 91 ? -21.998 15.178 39.726 1.00 69.50 91 ALA A C 1
ATOM 649 O O . ALA A 1 91 ? -21.685 16.112 40.456 1.00 69.50 91 ALA A O 1
ATOM 650 N N . SER A 1 92 ? -23.151 15.173 39.046 1.00 69.69 92 SER A N 1
ATOM 651 C CA . SER A 1 92 ? -24.142 16.258 39.129 1.00 69.69 92 SER A CA 1
ATOM 652 C C . SER A 1 92 ? -25.041 16.187 40.369 1.00 69.69 92 SER A C 1
ATOM 654 O O . SER A 1 92 ? -25.517 17.220 40.828 1.00 69.69 92 SER A O 1
ATOM 656 N N . SER A 1 93 ? -25.243 14.994 40.942 1.00 68.50 93 SER A N 1
ATOM 657 C CA . SER A 1 93 ? -26.065 14.801 42.147 1.00 68.50 93 SER A CA 1
ATOM 658 C C . SER A 1 93 ? -25.347 15.145 43.458 1.00 68.50 93 SER A C 1
ATOM 660 O O . SER A 1 93 ? -25.993 15.300 44.490 1.00 68.50 93 SER A O 1
ATOM 662 N N . HIS A 1 94 ? -24.018 15.275 43.447 1.00 62.19 94 HIS A N 1
ATOM 663 C CA . HIS A 1 94 ? -23.251 15.825 44.568 1.00 62.19 94 HIS A CA 1
ATOM 664 C C . HIS A 1 94 ? -22.994 17.309 44.298 1.00 62.19 94 HIS A C 1
ATOM 666 O O . HIS A 1 94 ? -22.037 17.665 43.617 1.00 62.19 94 HIS A O 1
ATOM 672 N N . GLY A 1 95 ? -23.889 18.164 44.798 1.00 55.41 95 GLY A N 1
ATOM 673 C CA . GLY A 1 95 ? -23.975 19.610 44.548 1.00 55.41 95 GLY A CA 1
ATOM 674 C C . GLY A 1 95 ? -22.810 20.483 45.038 1.00 55.41 95 GLY A C 1
ATOM 675 O O . GLY A 1 95 ? -23.040 21.615 45.449 1.00 55.41 95 GLY A O 1
ATOM 676 N N . SER A 1 96 ? -21.567 20.005 44.973 1.00 52.91 96 SER A N 1
ATOM 677 C CA . SER A 1 96 ? -20.379 20.726 45.429 1.00 52.91 96 SER A CA 1
ATOM 678 C C . SER A 1 96 ? -19.452 21.039 44.256 1.00 52.91 96 SER A C 1
ATOM 680 O O . SER A 1 96 ? -18.727 20.193 43.728 1.00 52.91 96 SER A O 1
ATOM 682 N N . SER A 1 97 ? -19.498 22.304 43.859 1.00 60.06 97 SER A N 1
ATOM 683 C CA . SER A 1 97 ? -18.673 23.007 42.882 1.00 60.06 97 SER A CA 1
ATOM 684 C C . SER A 1 97 ? -17.184 22.669 42.984 1.00 60.06 97 SER A C 1
ATOM 686 O O . SER A 1 97 ? -16.440 23.314 43.716 1.00 60.06 97 SER A O 1
ATOM 688 N N . SER A 1 98 ? -16.692 21.718 42.196 1.00 58.78 98 SER A N 1
ATOM 689 C CA . SER A 1 98 ? -15.253 21.625 41.960 1.00 58.78 98 SER A CA 1
ATOM 690 C C . SER A 1 98 ? -14.973 21.659 40.466 1.00 58.78 98 SER A C 1
ATOM 692 O O . SER A 1 98 ? -15.161 20.699 39.719 1.00 58.78 98 SER A O 1
ATOM 694 N N . LEU A 1 99 ? -14.482 22.814 40.015 1.00 71.81 99 LEU A N 1
ATOM 695 C CA . LEU A 1 99 ? -13.829 22.967 38.715 1.00 71.81 99 LEU A CA 1
ATOM 696 C C . LEU A 1 99 ? -12.777 21.868 38.492 1.00 71.81 99 LEU A C 1
ATOM 698 O O . LEU A 1 99 ? -12.619 21.407 37.367 1.00 71.81 99 LEU A O 1
ATOM 702 N N . ALA A 1 100 ? -12.147 21.378 39.566 1.00 71.12 100 ALA A N 1
ATOM 703 C CA . ALA A 1 100 ? -11.256 20.223 39.554 1.00 71.12 100 ALA A CA 1
ATOM 704 C C . ALA A 1 100 ? -11.937 18.933 39.054 1.00 71.12 100 ALA A C 1
ATOM 706 O O . ALA A 1 100 ? -11.376 18.252 38.197 1.00 71.12 100 ALA A O 1
ATOM 707 N N . ALA A 1 101 ? -13.163 18.619 39.495 1.00 70.25 101 ALA A N 1
ATOM 708 C CA . ALA A 1 101 ? -13.903 17.463 38.984 1.00 70.25 101 ALA A CA 1
ATOM 709 C C . ALA A 1 101 ? -14.240 17.618 37.495 1.00 70.25 101 ALA A C 1
ATOM 711 O O . ALA A 1 101 ? -14.124 16.655 36.738 1.00 70.25 101 ALA A O 1
ATOM 712 N N . ARG A 1 102 ? -14.570 18.835 37.039 1.00 72.94 102 ARG A N 1
ATOM 713 C CA . ARG A 1 102 ? -14.783 19.118 35.607 1.00 72.94 102 ARG A CA 1
ATOM 714 C C . ARG A 1 102 ? -13.496 18.991 34.791 1.00 72.94 102 ARG A C 1
ATOM 716 O O . ARG A 1 102 ? -13.542 18.474 33.679 1.00 72.94 102 ARG A O 1
ATOM 723 N N . LEU A 1 103 ? -12.356 19.409 35.336 1.00 81.19 103 LEU A N 1
ATOM 724 C CA . LEU A 1 103 ? -11.046 19.298 34.689 1.00 81.19 103 LEU A CA 1
ATOM 725 C C . LEU A 1 103 ? -10.604 17.838 34.560 1.00 81.19 103 LEU A C 1
ATOM 727 O O . LEU A 1 103 ? -10.213 17.413 33.475 1.00 81.19 103 LEU A O 1
ATOM 731 N N . VAL A 1 104 ? -10.748 17.046 35.625 1.00 80.94 104 VAL A N 1
ATOM 732 C CA . VAL A 1 104 ? -10.449 15.606 35.602 1.00 80.94 104 VAL A CA 1
ATOM 733 C C . VAL A 1 104 ? -11.421 14.864 34.682 1.00 80.94 104 VAL A C 1
ATOM 735 O O . VAL A 1 104 ? -10.991 14.011 33.905 1.00 80.94 104 VAL A O 1
ATOM 738 N N . ALA A 1 105 ? -12.710 15.218 34.688 1.00 76.25 105 ALA A N 1
ATOM 739 C CA . ALA A 1 105 ? -13.689 14.657 33.762 1.00 76.25 105 ALA A CA 1
ATOM 740 C C . ALA A 1 105 ? -13.365 15.004 32.299 1.00 76.25 105 ALA A C 1
ATOM 742 O O . ALA A 1 105 ? -13.406 14.112 31.454 1.00 76.25 105 ALA A O 1
ATOM 743 N N . ASN A 1 106 ? -12.965 16.244 31.994 1.00 79.44 106 ASN A N 1
ATOM 744 C CA . ASN A 1 106 ? -12.544 16.644 30.648 1.00 79.44 106 ASN A CA 1
ATOM 745 C C . AS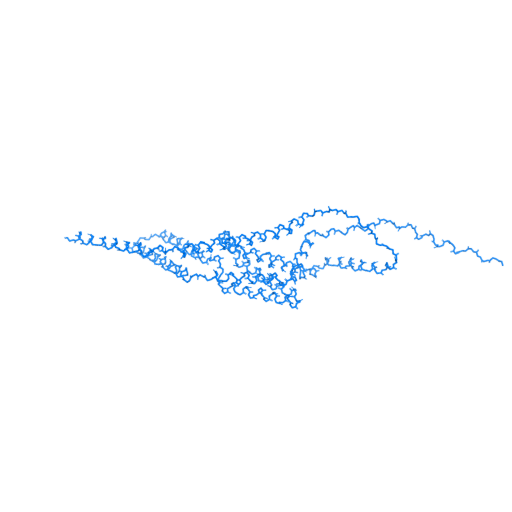N A 1 106 ? -11.243 15.958 30.219 1.00 79.44 106 ASN A C 1
ATOM 747 O O . ASN A 1 106 ? -11.170 15.452 29.103 1.00 79.44 106 ASN A O 1
ATOM 751 N N . ALA A 1 107 ? -10.246 15.856 31.100 1.00 80.94 107 ALA A N 1
ATOM 752 C CA . ALA A 1 107 ? -9.000 15.148 30.813 1.00 80.94 107 ALA A CA 1
ATOM 753 C C . ALA A 1 107 ? -9.251 13.657 30.525 1.00 80.94 107 ALA A C 1
ATOM 755 O O . ALA A 1 107 ? -8.690 13.094 29.582 1.00 80.94 107 ALA A O 1
ATOM 756 N N . LYS A 1 108 ? -10.154 13.023 31.286 1.00 79.12 108 LYS A N 1
ATOM 757 C CA . LYS A 1 108 ? -10.543 11.619 31.098 1.00 79.12 108 LYS A CA 1
ATOM 758 C C . LYS A 1 108 ? -11.430 11.427 29.862 1.00 79.12 108 LYS A C 1
ATOM 760 O O . LYS A 1 108 ? -11.249 10.467 29.123 1.00 79.12 108 LYS A O 1
ATOM 765 N N . ALA A 1 109 ? -12.332 12.360 29.562 1.00 75.69 109 ALA A N 1
ATOM 766 C CA . ALA A 1 109 ? -13.110 12.354 28.323 1.00 75.69 109 ALA A CA 1
ATOM 767 C C . ALA A 1 109 ? -12.215 12.554 27.090 1.00 75.69 109 ALA A C 1
ATOM 769 O O . ALA A 1 109 ? -12.428 11.920 26.058 1.00 75.69 109 ALA A O 1
ATOM 770 N N . GLN A 1 110 ? -11.176 13.385 27.197 1.00 77.00 110 GLN A N 1
ATOM 771 C CA . GLN A 1 110 ? -10.201 13.622 26.137 1.00 77.00 110 GLN A CA 1
ATOM 772 C C . GLN A 1 110 ? -9.271 12.419 25.934 1.00 77.00 110 GLN A C 1
ATOM 774 O O . GLN A 1 110 ? -8.974 12.075 24.789 1.00 77.00 110 GLN A O 1
ATOM 779 N N . SER A 1 111 ? -8.857 11.735 27.006 1.00 74.62 111 SER A N 1
ATOM 780 C CA . SER A 1 111 ? -8.085 10.491 26.897 1.00 74.62 111 SER A CA 1
ATOM 781 C C . SER A 1 111 ? -8.921 9.357 26.305 1.00 74.62 111 SER A C 1
ATOM 783 O O . SER A 1 111 ? -8.432 8.652 25.427 1.00 74.62 111 SER A O 1
ATOM 785 N N . VAL A 1 112 ? -10.200 9.240 26.679 1.00 67.50 112 VAL A N 1
ATOM 786 C CA . VAL A 1 112 ? -11.132 8.280 26.072 1.00 67.50 112 VAL A CA 1
ATOM 787 C C . VAL A 1 112 ? -11.388 8.624 24.608 1.00 67.50 112 VAL A C 1
ATOM 789 O O . VAL A 1 112 ? -11.304 7.724 23.784 1.00 67.50 112 VAL A O 1
ATOM 792 N N . ARG A 1 113 ? -11.599 9.901 24.252 1.00 67.94 113 ARG A N 1
ATOM 793 C CA . ARG A 1 113 ? -11.729 10.347 22.852 1.00 67.94 113 ARG A CA 1
ATOM 794 C C . ARG A 1 113 ? -10.489 10.009 22.026 1.00 67.94 113 ARG A C 1
ATOM 796 O O . ARG A 1 113 ? -10.629 9.511 20.912 1.00 67.94 113 ARG A O 1
ATOM 803 N N . ARG A 1 114 ? -9.286 10.217 22.574 1.00 67.19 114 ARG A N 1
ATOM 804 C CA . ARG A 1 114 ? -8.017 9.827 21.934 1.00 67.19 114 ARG A CA 1
ATOM 805 C C . ARG A 1 114 ? -7.867 8.311 21.824 1.00 67.19 114 ARG A C 1
ATOM 807 O O . ARG A 1 114 ? -7.458 7.830 20.776 1.00 67.19 114 ARG A O 1
ATOM 814 N N . ALA A 1 115 ? -8.249 7.557 22.852 1.00 60.41 115 ALA A N 1
ATOM 815 C CA . ALA A 1 115 ? -8.219 6.097 22.839 1.00 60.41 115 ALA A CA 1
ATOM 816 C C . ALA A 1 115 ? -9.246 5.500 21.860 1.00 60.41 115 ALA A C 1
ATOM 818 O O . ALA A 1 115 ? -8.961 4.496 21.217 1.00 60.41 115 ALA A O 1
ATOM 819 N N . THR A 1 116 ? -10.414 6.126 21.688 1.00 56.97 116 THR A N 1
ATOM 820 C CA . THR A 1 116 ? -11.402 5.732 20.671 1.00 56.97 116 THR A CA 1
ATOM 821 C C . THR A 1 116 ? -11.006 6.174 19.268 1.00 56.97 116 THR A C 1
ATOM 823 O O . THR A 1 116 ? -11.258 5.433 18.329 1.00 56.97 116 THR A O 1
ATOM 826 N N . ALA A 1 117 ? -10.342 7.324 19.111 1.00 55.03 117 ALA A N 1
ATOM 827 C CA . ALA A 1 117 ? -9.751 7.722 17.832 1.00 55.03 117 ALA A CA 1
ATOM 828 C C . ALA A 1 117 ? -8.607 6.771 17.429 1.00 55.03 117 ALA A C 1
ATOM 830 O O . ALA A 1 117 ? -8.450 6.446 16.254 1.00 55.03 117 ALA A O 1
ATOM 831 N N . ALA A 1 118 ? -7.859 6.263 18.414 1.00 52.00 118 ALA A N 1
ATOM 832 C CA . ALA A 1 118 ? -6.832 5.248 18.220 1.00 52.00 118 ALA A CA 1
ATOM 833 C C . ALA A 1 118 ? -7.410 3.842 17.968 1.00 52.00 118 ALA A C 1
ATOM 835 O O . ALA A 1 118 ? -6.809 3.091 17.210 1.00 52.00 118 ALA A O 1
ATOM 836 N N . SER A 1 119 ? -8.575 3.479 18.527 1.00 49.00 119 SER A N 1
ATOM 837 C CA . SER A 1 119 ? -9.218 2.183 18.233 1.00 49.00 119 SER A CA 1
ATOM 838 C C . SER A 1 119 ? -9.772 2.108 16.809 1.00 49.00 119 SER A C 1
ATOM 840 O O . SER A 1 119 ? -9.809 1.031 16.226 1.00 49.00 119 SER A O 1
ATOM 842 N N . THR A 1 120 ? -10.116 3.254 16.211 1.00 50.41 120 THR A N 1
ATOM 843 C CA . THR A 1 120 ? -10.442 3.361 14.780 1.00 50.41 120 THR A CA 1
ATOM 844 C C . THR A 1 120 ? -9.235 3.287 13.849 1.00 50.41 120 THR A C 1
ATOM 846 O O . THR A 1 120 ? -9.430 3.149 12.642 1.00 50.41 120 THR A O 1
ATOM 849 N N . LEU A 1 121 ? -7.995 3.305 14.358 1.00 52.44 121 LEU A N 1
ATOM 850 C CA . LEU A 1 121 ? -6.818 2.951 13.558 1.00 52.44 121 LEU A CA 1
ATOM 851 C C . LEU A 1 121 ? -6.752 1.429 13.418 1.00 52.44 121 LEU A C 1
ATOM 853 O O . LEU A 1 121 ? -5.811 0.768 13.856 1.00 52.44 121 LEU A O 1
ATOM 857 N N . ARG A 1 122 ? -7.780 0.865 12.779 1.00 61.44 122 ARG A N 1
ATOM 858 C CA . ARG A 1 122 ? -7.726 -0.477 12.217 1.00 61.44 122 ARG A CA 1
ATOM 859 C C . ARG A 1 122 ? -6.461 -0.527 11.375 1.00 61.44 122 ARG A C 1
ATOM 861 O O . ARG A 1 122 ? -6.321 0.300 10.478 1.00 61.44 122 ARG A O 1
ATOM 868 N N . ALA A 1 123 ? -5.537 -1.436 11.678 1.00 65.00 123 ALA A N 1
ATOM 869 C CA . ALA A 1 123 ? -4.259 -1.544 10.967 1.00 65.00 123 ALA A CA 1
ATOM 870 C C . ALA A 1 123 ? -4.434 -2.007 9.509 1.00 65.00 123 ALA A C 1
ATOM 872 O O . ALA A 1 123 ? -3.602 -1.699 8.656 1.00 65.00 123 ALA A O 1
ATOM 873 N N . VAL A 1 124 ? -5.580 -2.614 9.180 1.00 68.00 124 VAL A N 1
ATOM 874 C CA . VAL A 1 124 ? -5.970 -2.990 7.810 1.00 68.00 124 VAL A CA 1
ATOM 875 C C . VAL A 1 124 ? -7.023 -2.011 7.258 1.00 68.00 124 VAL A C 1
ATOM 877 O O . VAL A 1 124 ? -7.957 -1.681 7.998 1.00 68.00 124 VAL A O 1
ATOM 880 N N . PRO A 1 125 ? -6.851 -1.459 6.036 1.00 75.94 125 PRO A N 1
ATOM 881 C CA . PRO A 1 125 ? -7.816 -0.527 5.454 1.00 75.94 125 PRO A CA 1
ATOM 882 C C . PRO A 1 125 ? -9.179 -1.206 5.246 1.00 75.94 125 PRO A C 1
ATOM 884 O O . PRO A 1 125 ? -9.228 -2.430 5.112 1.00 75.94 125 PRO A O 1
ATOM 887 N N . PRO A 1 126 ? -10.291 -0.450 5.199 1.00 81.81 126 PRO A N 1
ATOM 888 C CA . PRO A 1 126 ? -11.577 -1.012 4.800 1.00 81.81 126 PRO A CA 1
ATOM 889 C C . PRO A 1 126 ? -11.474 -1.649 3.408 1.00 81.81 126 PRO A C 1
ATOM 891 O O . PRO A 1 126 ? -10.783 -1.124 2.532 1.00 81.81 126 PRO A O 1
ATOM 894 N N . PHE A 1 127 ? -12.203 -2.750 3.207 1.00 86.19 127 PHE A N 1
ATOM 895 C CA . PHE A 1 127 ? -12.227 -3.536 1.964 1.00 86.19 127 PHE A CA 1
ATOM 896 C C . PHE A 1 127 ? -12.244 -2.675 0.690 1.00 86.19 127 PHE A C 1
ATOM 898 O O . PHE A 1 127 ? -11.396 -2.848 -0.180 1.00 86.19 127 PHE A O 1
ATOM 905 N N . TRP A 1 128 ? -13.154 -1.698 0.610 1.00 86.75 128 TRP A N 1
ATOM 906 C CA . TRP A 1 128 ? -13.323 -0.856 -0.578 1.00 86.75 128 TRP A CA 1
ATOM 907 C C . TRP A 1 128 ? -12.083 -0.035 -0.935 1.00 86.75 128 TRP A C 1
ATOM 909 O O . TRP A 1 128 ? -11.825 0.194 -2.112 1.00 86.75 128 TRP A O 1
ATOM 919 N N . GLN A 1 129 ? -11.286 0.377 0.056 1.00 91.69 129 GLN A N 1
ATOM 920 C CA . GLN A 1 129 ? -10.024 1.065 -0.216 1.00 91.69 129 GLN A CA 1
ATOM 921 C C . GLN A 1 129 ? -9.003 0.100 -0.816 1.00 91.69 129 GLN A C 1
ATOM 923 O O . GLN A 1 129 ? -8.374 0.441 -1.811 1.00 91.69 129 GLN A O 1
ATOM 928 N N . LEU A 1 130 ? -8.869 -1.112 -0.262 1.00 91.81 130 LEU A N 1
ATOM 929 C CA . LEU A 1 130 ? -7.963 -2.128 -0.808 1.00 91.81 130 LEU A CA 1
ATOM 930 C C . LEU A 1 130 ? -8.359 -2.533 -2.232 1.00 91.81 130 LEU A C 1
ATOM 932 O O . LEU A 1 130 ? -7.501 -2.569 -3.108 1.00 91.81 130 LEU A O 1
ATOM 936 N N . ALA A 1 131 ? -9.653 -2.757 -2.475 1.00 92.25 131 ALA A N 1
ATOM 937 C CA . ALA A 1 131 ? -10.181 -3.050 -3.804 1.00 92.25 131 ALA A CA 1
ATOM 938 C C . ALA A 1 131 ? -9.941 -1.890 -4.788 1.00 92.25 131 ALA A C 1
ATOM 940 O O . ALA A 1 131 ? -9.539 -2.122 -5.926 1.00 92.25 131 ALA A O 1
ATOM 941 N N . GLY A 1 132 ? -10.117 -0.641 -4.342 1.00 94.56 132 GLY A N 1
ATOM 942 C CA . GLY A 1 132 ? -9.818 0.546 -5.144 1.00 94.56 132 GLY A CA 1
ATOM 943 C C . GLY A 1 132 ? -8.344 0.629 -5.545 1.00 94.56 132 GLY A C 1
ATOM 944 O O . GLY A 1 132 ? -8.040 0.804 -6.721 1.00 94.56 132 GLY A O 1
ATOM 945 N N . PHE A 1 133 ? -7.421 0.434 -4.599 1.00 95.94 133 PHE A N 1
ATOM 946 C CA . PHE A 1 133 ? -5.986 0.391 -4.901 1.00 95.94 133 PHE A CA 1
ATOM 947 C C . PHE A 1 133 ? -5.625 -0.772 -5.832 1.00 95.94 133 PHE A C 1
ATOM 949 O O . PHE A 1 133 ? -4.858 -0.566 -6.769 1.00 95.94 133 PHE A O 1
ATOM 956 N N . ALA A 1 134 ? -6.212 -1.959 -5.640 1.00 96.62 134 ALA A N 1
ATOM 957 C CA . ALA A 1 134 ? -6.011 -3.092 -6.542 1.00 96.62 134 ALA A CA 1
ATOM 958 C C . ALA A 1 134 ? -6.406 -2.744 -7.985 1.00 96.62 134 ALA A C 1
ATOM 960 O O . ALA A 1 134 ? -5.630 -2.982 -8.908 1.00 96.62 134 ALA A O 1
ATOM 961 N N . ALA A 1 135 ? -7.576 -2.125 -8.172 1.00 97.62 135 ALA A N 1
ATOM 962 C CA . ALA A 1 135 ? -8.041 -1.689 -9.484 1.00 97.62 135 ALA A CA 1
ATOM 963 C C . ALA A 1 135 ? -7.098 -0.648 -10.107 1.00 97.62 135 ALA A C 1
ATOM 965 O O . ALA A 1 135 ? -6.750 -0.760 -11.275 1.00 97.62 135 ALA A O 1
ATOM 966 N N . LEU A 1 136 ? -6.628 0.329 -9.328 1.00 97.69 136 LEU A N 1
ATOM 967 C CA . LEU A 1 136 ? -5.704 1.361 -9.809 1.00 97.69 136 LEU A CA 1
ATOM 968 C C . LEU A 1 136 ? -4.339 0.788 -10.214 1.00 97.69 136 LEU A C 1
ATOM 970 O O . LEU A 1 136 ? -3.793 1.186 -11.243 1.00 97.69 136 LEU A O 1
ATOM 974 N N . PHE A 1 137 ? -3.805 -0.172 -9.454 1.00 98.00 137 PHE A N 1
ATOM 975 C CA . PHE A 1 137 ? -2.575 -0.874 -9.826 1.00 98.00 137 PHE A CA 1
ATOM 976 C C . PHE A 1 137 ? -2.769 -1.763 -11.058 1.00 98.00 137 PHE A C 1
ATOM 978 O O . PHE A 1 137 ? -1.901 -1.775 -11.928 1.00 98.00 137 PHE A O 1
ATOM 985 N N . ALA A 1 138 ? -3.919 -2.433 -11.190 1.00 97.88 138 ALA A N 1
ATOM 986 C CA . ALA A 1 138 ? -4.253 -3.205 -12.386 1.00 97.88 138 ALA A CA 1
ATOM 987 C C . ALA A 1 138 ? -4.375 -2.306 -13.626 1.00 97.88 138 ALA A C 1
ATOM 989 O O . ALA A 1 138 ? -3.857 -2.658 -14.682 1.00 97.88 138 ALA A O 1
ATOM 990 N N . THR A 1 139 ? -4.987 -1.124 -13.492 1.00 98.12 139 THR A N 1
ATOM 991 C CA . THR A 1 139 ? -5.039 -0.108 -14.554 1.00 98.12 139 THR A CA 1
ATOM 992 C C . THR A 1 139 ? -3.638 0.363 -14.932 1.00 98.12 139 THR A C 1
ATOM 994 O O . THR A 1 139 ? -3.318 0.441 -16.114 1.00 98.12 139 THR A O 1
ATOM 997 N N . GLY A 1 140 ? -2.773 0.629 -13.950 1.00 97.75 140 GLY A N 1
ATOM 998 C CA . GLY A 1 140 ? -1.370 0.958 -14.206 1.00 97.75 140 GLY A CA 1
ATOM 999 C C . GLY A 1 140 ? -0.641 -0.146 -14.979 1.00 97.75 140 GLY A C 1
ATOM 1000 O O . GLY A 1 140 ? 0.029 0.145 -15.966 1.00 97.75 140 GLY A O 1
ATOM 1001 N N . GLY A 1 141 ? -0.833 -1.411 -14.587 1.00 97.81 141 GLY A N 1
ATOM 1002 C CA . GLY A 1 141 ? -0.301 -2.579 -15.297 1.00 97.81 141 GLY A CA 1
ATOM 1003 C C . GLY A 1 141 ? -0.830 -2.710 -16.724 1.00 97.81 141 GLY A C 1
ATOM 1004 O O . GLY A 1 141 ? -0.045 -2.925 -17.639 1.00 97.81 141 GLY A O 1
ATOM 1005 N N . TYR A 1 142 ? -2.129 -2.485 -16.933 1.00 98.19 142 TYR A N 1
ATOM 1006 C CA . TYR A 1 142 ? -2.757 -2.503 -18.257 1.00 98.19 142 TYR A CA 1
ATOM 1007 C C . TYR A 1 142 ? -2.164 -1.448 -19.200 1.00 98.19 142 TYR A C 1
ATOM 1009 O O . TYR A 1 142 ? -1.890 -1.746 -20.360 1.00 98.19 142 TYR A O 1
ATOM 1017 N N . ILE A 1 143 ? -1.923 -0.229 -18.704 1.00 98.00 143 ILE A N 1
ATOM 1018 C CA . ILE A 1 143 ? -1.299 0.847 -19.489 1.00 98.00 143 ILE A CA 1
ATOM 1019 C C . ILE A 1 143 ? 0.142 0.466 -19.884 1.00 98.00 143 ILE A C 1
ATOM 1021 O O . ILE A 1 143 ? 0.538 0.684 -21.029 1.00 98.00 143 ILE A O 1
ATOM 1025 N N . ILE A 1 144 ? 0.904 -0.157 -18.973 1.00 97.81 144 ILE A N 1
ATOM 1026 C CA . ILE A 1 144 ? 2.262 -0.663 -19.257 1.00 97.81 144 ILE A CA 1
ATOM 1027 C C . ILE A 1 144 ? 2.219 -1.769 -20.322 1.00 97.81 144 ILE A C 1
ATOM 1029 O O . ILE A 1 144 ? 3.021 -1.743 -21.253 1.00 97.81 144 ILE A O 1
ATOM 1033 N N . ASP A 1 145 ? 1.271 -2.703 -20.212 1.00 97.88 145 ASP A N 1
ATOM 1034 C CA . ASP A 1 145 ? 1.094 -3.824 -21.147 1.00 97.88 145 ASP A CA 1
ATOM 1035 C C . ASP A 1 145 ? 0.772 -3.351 -22.578 1.00 97.88 145 ASP A C 1
ATOM 1037 O O . ASP A 1 145 ? 1.234 -3.933 -23.555 1.00 97.88 145 ASP A O 1
ATOM 1041 N N . HIS A 1 146 ? 0.080 -2.213 -22.715 1.00 98.12 146 HIS A N 1
ATOM 1042 C CA . HIS A 1 146 ? -0.211 -1.570 -24.005 1.00 98.12 146 HIS A CA 1
ATOM 1043 C C . HIS A 1 146 ? 0.946 -0.713 -24.551 1.00 98.12 146 HIS A C 1
ATOM 1045 O O . HIS A 1 146 ? 0.771 0.037 -25.512 1.00 98.12 146 HIS A O 1
ATOM 1051 N N . GLY A 1 147 ? 2.139 -0.820 -23.960 1.00 96.81 147 GLY A N 1
ATOM 1052 C CA . GLY A 1 147 ? 3.355 -0.158 -24.430 1.00 96.81 147 GLY A CA 1
ATOM 1053 C C . GLY A 1 147 ? 3.581 1.248 -23.874 1.00 96.81 147 GLY A C 1
ATOM 1054 O O . GLY A 1 147 ? 4.612 1.852 -24.170 1.00 96.81 147 GLY A O 1
ATOM 1055 N N . ASP A 1 148 ? 2.688 1.763 -23.027 1.00 97.31 148 ASP A N 1
ATOM 1056 C CA . ASP A 1 148 ? 2.825 3.082 -22.406 1.00 97.31 148 ASP A CA 1
ATOM 1057 C C . ASP A 1 148 ? 3.372 2.974 -20.974 1.00 97.31 148 ASP A C 1
ATOM 1059 O O . ASP A 1 148 ? 2.740 3.302 -19.965 1.00 97.31 148 ASP A O 1
ATOM 1063 N N . ALA A 1 149 ? 4.609 2.484 -20.874 1.00 96.69 149 ALA A N 1
ATOM 1064 C CA . ALA A 1 149 ? 5.259 2.277 -19.584 1.00 96.69 149 ALA A CA 1
ATOM 1065 C C . ALA A 1 149 ? 5.412 3.580 -18.773 1.00 96.69 149 ALA A C 1
ATOM 1067 O O . ALA A 1 149 ? 5.419 3.548 -17.539 1.00 96.69 149 ALA A O 1
ATOM 1068 N N . LEU A 1 150 ? 5.526 4.737 -19.438 1.00 95.69 150 LEU A N 1
ATOM 1069 C CA . LEU A 1 150 ? 5.693 6.025 -18.768 1.00 95.69 150 LEU A CA 1
ATOM 1070 C C . LEU A 1 150 ? 4.423 6.421 -18.010 1.00 95.69 150 LEU A C 1
ATOM 1072 O O . LEU A 1 150 ? 4.488 6.608 -16.795 1.00 95.69 150 LEU A O 1
ATOM 1076 N N . ASN A 1 151 ? 3.270 6.478 -18.681 1.00 97.12 151 ASN A N 1
ATOM 1077 C CA . ASN A 1 151 ? 2.023 6.852 -18.014 1.00 97.12 151 ASN A CA 1
ATOM 1078 C C . ASN A 1 151 ? 1.594 5.798 -16.986 1.00 97.12 151 ASN A C 1
ATOM 1080 O O . ASN A 1 151 ? 1.194 6.149 -15.874 1.00 97.12 151 ASN A O 1
ATOM 1084 N N . GLY A 1 152 ? 1.758 4.508 -17.296 1.00 97.56 152 GLY A N 1
ATOM 1085 C CA . GLY A 1 152 ? 1.430 3.433 -16.360 1.00 97.56 152 GLY A CA 1
ATOM 1086 C C . GLY A 1 152 ? 2.292 3.454 -15.091 1.00 97.56 152 GLY A C 1
ATOM 1087 O O . GLY A 1 152 ? 1.758 3.368 -13.983 1.00 97.56 152 GLY A O 1
ATOM 1088 N N . SER A 1 153 ? 3.609 3.676 -15.215 1.00 96.81 153 SER A N 1
ATOM 1089 C CA . SER A 1 153 ? 4.493 3.852 -14.048 1.00 96.81 153 SER A CA 1
ATOM 1090 C C . SER A 1 153 ? 4.154 5.104 -13.225 1.00 96.81 153 SER A C 1
ATOM 1092 O O . SER A 1 153 ? 4.250 5.076 -11.994 1.00 96.81 153 SER A O 1
ATOM 1094 N N . GLY A 1 154 ? 3.672 6.173 -13.866 1.00 96.44 154 GLY A N 1
ATOM 1095 C CA . GLY A 1 154 ? 3.146 7.364 -13.194 1.00 96.44 154 GLY A CA 1
ATOM 1096 C C . GLY A 1 154 ? 1.905 7.071 -12.354 1.00 96.44 154 GLY A C 1
ATOM 1097 O O . GLY A 1 154 ? 1.852 7.442 -11.183 1.00 96.44 154 GLY A O 1
ATOM 1098 N N . VAL A 1 155 ? 0.938 6.332 -12.907 1.00 97.94 155 VAL A N 1
ATOM 1099 C CA . VAL A 1 155 ? -0.263 5.902 -12.171 1.00 97.94 155 VAL A CA 1
ATOM 1100 C C . VAL A 1 155 ? 0.125 5.051 -10.960 1.00 97.94 155 VAL A C 1
ATOM 1102 O O . VAL A 1 155 ? -0.280 5.360 -9.838 1.00 97.94 155 VAL A O 1
ATOM 1105 N N . VAL A 1 156 ? 0.947 4.012 -11.153 1.00 98.00 156 VAL A N 1
ATOM 1106 C CA . VAL A 1 156 ? 1.353 3.114 -10.058 1.00 98.00 156 VAL A CA 1
ATOM 1107 C C . VAL A 1 156 ? 2.102 3.877 -8.961 1.00 98.00 156 VAL A C 1
ATOM 1109 O O . VAL A 1 156 ? 1.792 3.710 -7.779 1.00 98.00 156 VAL A O 1
ATOM 1112 N N . SER A 1 157 ? 3.053 4.741 -9.320 1.00 97.38 157 SER A N 1
ATOM 1113 C CA . SER A 1 157 ? 3.844 5.504 -8.346 1.00 97.38 157 SER A CA 1
ATOM 1114 C C . SER A 1 157 ? 3.014 6.552 -7.598 1.00 97.38 157 SER A C 1
ATOM 1116 O O . SER A 1 157 ? 3.123 6.638 -6.372 1.00 97.38 157 SER A O 1
ATOM 1118 N N . ALA A 1 158 ? 2.124 7.281 -8.282 1.00 97.44 158 ALA A N 1
ATOM 1119 C CA . ALA A 1 158 ? 1.237 8.261 -7.658 1.00 97.44 158 ALA A CA 1
ATOM 1120 C C . ALA A 1 158 ? 0.360 7.612 -6.578 1.00 97.44 158 ALA A C 1
ATOM 1122 O O . ALA A 1 158 ? 0.370 8.042 -5.422 1.00 97.44 158 ALA A O 1
ATOM 1123 N N . TRP A 1 159 ? -0.326 6.519 -6.917 1.00 97.50 159 TRP A N 1
ATOM 1124 C CA . TRP A 1 159 ? -1.192 5.820 -5.966 1.00 97.50 159 TRP A CA 1
ATOM 1125 C C . TRP A 1 159 ? -0.413 5.104 -4.860 1.00 97.50 159 TRP A C 1
ATOM 1127 O O . TRP A 1 159 ? -0.893 5.023 -3.729 1.00 97.50 159 TRP A O 1
ATOM 1137 N N . SER A 1 160 ? 0.818 4.669 -5.134 1.00 97.31 160 SER A N 1
ATOM 1138 C CA . SER A 1 160 ? 1.722 4.135 -4.109 1.00 97.31 160 SER A CA 1
ATOM 1139 C C . SER A 1 160 ? 2.106 5.195 -3.075 1.00 97.31 160 SER A C 1
ATOM 1141 O O . SER A 1 160 ? 2.049 4.937 -1.873 1.00 97.31 160 SER A O 1
ATOM 1143 N N . ILE A 1 161 ? 2.428 6.414 -3.516 1.00 96.94 161 ILE A N 1
ATOM 1144 C CA . ILE A 1 161 ? 2.715 7.547 -2.625 1.00 96.94 161 ILE A CA 1
ATOM 1145 C C . ILE A 1 161 ? 1.474 7.912 -1.806 1.00 96.94 161 ILE A C 1
ATOM 1147 O O . ILE A 1 161 ? 1.576 8.078 -0.590 1.00 96.94 161 ILE A O 1
ATOM 1151 N N . THR A 1 162 ? 0.297 7.987 -2.438 1.00 96.44 162 THR A N 1
ATOM 1152 C CA . THR A 1 162 ? -0.977 8.220 -1.740 1.00 96.44 162 THR A CA 1
ATOM 1153 C C . THR A 1 162 ? -1.202 7.176 -0.649 1.00 96.44 162 THR A C 1
ATOM 1155 O O . THR A 1 162 ? -1.505 7.536 0.490 1.00 96.44 162 THR A O 1
ATOM 1158 N N . PHE A 1 163 ? -1.005 5.892 -0.962 1.00 94.75 163 PHE A N 1
ATOM 1159 C CA . PHE A 1 163 ? -1.108 4.822 0.022 1.00 94.75 163 PHE A CA 1
ATOM 1160 C C . PHE A 1 163 ? -0.124 5.042 1.178 1.00 94.75 163 PHE A C 1
ATOM 1162 O O . PHE A 1 163 ? -0.539 5.098 2.330 1.00 94.75 163 PHE A O 1
ATOM 1169 N N . LEU A 1 164 ? 1.163 5.255 0.905 1.00 95.38 164 LEU A N 1
ATOM 1170 C CA . LEU A 1 164 ? 2.169 5.432 1.958 1.00 95.38 164 LEU A CA 1
ATOM 1171 C C . LEU A 1 164 ? 1.892 6.656 2.851 1.00 95.38 164 LEU A C 1
ATOM 1173 O O . LEU A 1 164 ? 1.997 6.559 4.075 1.00 95.38 164 LEU A O 1
ATOM 1177 N N . LEU A 1 165 ? 1.493 7.790 2.268 1.00 94.62 165 LEU A N 1
ATOM 1178 C CA . LEU A 1 165 ? 1.240 9.036 2.998 1.00 94.62 165 LEU A CA 1
ATOM 1179 C C . LEU A 1 165 ? -0.003 8.962 3.880 1.00 94.62 165 LEU A C 1
ATOM 1181 O O . LEU A 1 165 ? 0.053 9.315 5.056 1.00 94.62 165 LEU A O 1
ATOM 1185 N N . PHE A 1 166 ? -1.129 8.513 3.327 1.00 91.56 166 PHE A N 1
ATOM 1186 C CA . PHE A 1 166 ? -2.390 8.507 4.066 1.00 91.56 166 PHE A CA 1
ATOM 1187 C C . PHE A 1 166 ? -2.555 7.265 4.931 1.00 91.56 166 PHE A C 1
ATOM 1189 O O . PHE A 1 166 ? -3.275 7.310 5.931 1.00 91.56 166 PHE A O 1
ATOM 1196 N N . ARG A 1 167 ? -1.895 6.159 4.570 1.00 86.06 167 ARG A N 1
ATOM 1197 C CA . ARG A 1 167 ? -2.035 4.894 5.280 1.00 86.06 167 ARG A CA 1
ATOM 1198 C C . ARG A 1 167 ? -0.852 4.577 6.166 1.00 86.06 167 ARG A C 1
ATOM 1200 O O . ARG A 1 167 ? -1.036 4.429 7.369 1.00 86.06 167 ARG A O 1
ATOM 1207 N N . THR A 1 168 ? 0.336 4.461 5.589 1.00 85.50 168 THR A N 1
ATOM 1208 C CA . THR A 1 168 ? 1.508 3.960 6.310 1.00 85.50 168 THR A CA 1
ATOM 1209 C C . THR A 1 168 ? 2.022 4.981 7.321 1.00 85.50 168 THR A C 1
ATOM 1211 O O . THR A 1 168 ? 2.343 4.601 8.446 1.00 85.50 168 THR A O 1
ATOM 1214 N N . LEU A 1 169 ? 2.041 6.274 6.975 1.00 89.19 169 LEU A N 1
ATOM 1215 C CA . LEU A 1 169 ? 2.588 7.331 7.831 1.00 89.19 169 LEU A CA 1
ATOM 1216 C C . LEU A 1 169 ? 1.842 7.472 9.175 1.00 89.19 169 LEU A C 1
ATOM 1218 O O . LEU A 1 169 ? 2.499 7.422 10.220 1.00 89.19 169 LEU A O 1
ATOM 1222 N N . PRO A 1 170 ? 0.494 7.563 9.217 1.00 86.56 170 PRO A N 1
ATOM 1223 C CA . PRO A 1 170 ? -0.234 7.660 10.484 1.00 86.56 170 PRO A CA 1
ATOM 1224 C C . PRO A 1 170 ? -0.145 6.382 11.327 1.00 86.56 170 PRO A C 1
ATOM 1226 O O . PRO A 1 170 ? -0.212 6.445 12.556 1.00 86.56 170 PRO A O 1
ATOM 1229 N N . THR A 1 171 ? 0.023 5.217 10.690 1.00 82.69 171 THR A N 1
ATOM 1230 C CA . THR A 1 171 ? 0.094 3.916 11.373 1.00 82.69 171 THR A CA 1
ATOM 1231 C C . THR A 1 171 ? 1.517 3.401 11.570 1.00 82.69 171 THR A C 1
ATOM 1233 O O . THR A 1 171 ? 1.686 2.265 12.008 1.00 82.69 171 THR A O 1
ATOM 1236 N N . LEU A 1 172 ? 2.550 4.202 11.298 1.00 88.38 172 LEU A N 1
ATOM 1237 C CA . LEU A 1 172 ? 3.940 3.734 11.259 1.00 88.38 172 LEU A CA 1
ATOM 1238 C C . LEU A 1 172 ? 4.393 3.099 12.586 1.00 88.38 172 LEU A C 1
ATOM 1240 O O . LEU A 1 172 ? 5.079 2.083 12.601 1.00 88.38 172 LEU A O 1
ATOM 1244 N N . LYS A 1 173 ? 3.929 3.639 13.721 1.00 89.12 173 LYS A N 1
ATOM 1245 C CA . LYS A 1 173 ? 4.213 3.097 15.066 1.00 89.12 173 LYS A CA 1
ATOM 1246 C C . LYS A 1 173 ? 3.513 1.762 15.353 1.00 89.12 173 LYS A C 1
ATOM 1248 O O . LYS A 1 173 ? 3.918 1.027 16.251 1.00 89.12 173 LYS A O 1
ATOM 1253 N N . LEU A 1 174 ? 2.428 1.478 14.637 1.00 82.62 174 LEU A N 1
ATOM 1254 C CA . LEU A 1 174 ? 1.604 0.278 14.791 1.00 82.62 174 LEU A CA 1
ATOM 1255 C C . LEU A 1 174 ? 1.948 -0.796 13.752 1.00 82.62 174 LEU A C 1
ATOM 1257 O O . LEU A 1 174 ? 1.632 -1.960 13.974 1.00 82.62 174 LEU A O 1
ATOM 1261 N N . LEU A 1 175 ? 2.653 -0.426 12.679 1.00 82.81 175 LEU A N 1
ATOM 1262 C CA . LEU A 1 175 ? 3.085 -1.310 11.597 1.00 82.81 175 LEU A CA 1
ATOM 1263 C C . LEU A 1 175 ? 3.727 -2.634 12.059 1.00 82.81 175 LEU A C 1
ATOM 1265 O O . LEU A 1 175 ? 3.295 -3.674 11.565 1.00 82.81 175 LEU A O 1
ATOM 1269 N N . PRO A 1 176 ? 4.677 -2.664 13.026 1.00 86.31 176 PRO A N 1
ATOM 1270 C CA . PRO A 1 176 ? 5.313 -3.921 13.437 1.00 86.31 176 PRO A CA 1
ATOM 1271 C C . PRO A 1 176 ? 4.363 -4.880 14.167 1.00 86.31 176 PRO A C 1
ATOM 1273 O O . PRO A 1 176 ? 4.687 -6.050 14.336 1.00 86.31 176 PRO A O 1
ATOM 1276 N N . ARG A 1 177 ? 3.182 -4.413 14.598 1.00 83.94 177 ARG A N 1
ATOM 1277 C CA . ARG A 1 177 ? 2.156 -5.267 15.215 1.00 83.94 177 ARG A CA 1
ATOM 1278 C C . ARG A 1 177 ? 1.260 -5.960 14.187 1.00 83.94 177 ARG A C 1
ATOM 1280 O O . ARG A 1 177 ? 0.515 -6.860 14.559 1.00 83.94 177 ARG A O 1
ATOM 1287 N N . SER A 1 178 ? 1.307 -5.549 12.921 1.00 86.38 178 SER A N 1
ATOM 1288 C CA . SER A 1 178 ? 0.452 -6.065 11.851 1.00 86.38 178 SER A CA 1
ATOM 1289 C C . SER A 1 178 ? 1.303 -6.526 10.660 1.00 86.38 178 SER A C 1
ATOM 1291 O O . SER A 1 178 ? 1.622 -5.698 9.801 1.00 86.38 178 SER A O 1
ATOM 1293 N N . PRO A 1 179 ? 1.651 -7.825 10.564 1.00 86.81 179 PRO A N 1
ATOM 1294 C CA . PRO A 1 179 ? 2.533 -8.330 9.508 1.00 86.81 179 PRO A CA 1
ATOM 1295 C C . PRO A 1 179 ? 1.969 -8.067 8.106 1.00 86.81 179 PRO A C 1
ATOM 1297 O O . PRO A 1 179 ? 2.717 -7.705 7.208 1.00 86.81 179 PRO A O 1
ATOM 1300 N N . LEU A 1 180 ? 0.642 -8.130 7.942 1.00 88.44 180 LEU A N 1
ATOM 1301 C CA . LEU A 1 180 ? -0.033 -7.821 6.679 1.00 88.44 180 LEU A CA 1
ATOM 1302 C C . LEU A 1 180 ? 0.156 -6.356 6.257 1.00 88.44 180 LEU A C 1
ATOM 1304 O O . LEU A 1 180 ? 0.471 -6.082 5.103 1.00 88.44 180 LEU A O 1
ATOM 1308 N N . ALA A 1 181 ? -0.013 -5.398 7.176 1.00 89.06 181 ALA A N 1
ATOM 1309 C CA . ALA A 1 181 ? 0.156 -3.983 6.835 1.00 89.06 181 ALA A CA 1
ATOM 1310 C C . ALA A 1 181 ? 1.625 -3.641 6.559 1.00 89.06 181 ALA A C 1
ATOM 1312 O O . ALA A 1 181 ? 1.905 -2.771 5.733 1.00 89.06 181 ALA A O 1
ATOM 1313 N N . LEU A 1 182 ? 2.547 -4.333 7.236 1.00 92.38 182 LEU A N 1
ATOM 1314 C CA . LEU A 1 182 ? 3.974 -4.245 6.962 1.00 92.38 182 LEU A CA 1
ATOM 1315 C C . LEU A 1 182 ? 4.267 -4.767 5.553 1.00 92.38 182 LEU A C 1
ATOM 1317 O O . LEU A 1 182 ? 4.822 -4.009 4.771 1.00 92.38 182 LEU A O 1
ATOM 1321 N N . ALA A 1 183 ? 3.806 -5.972 5.205 1.00 93.75 183 ALA A N 1
ATOM 1322 C CA . ALA A 1 183 ? 3.997 -6.573 3.884 1.00 93.75 183 ALA A CA 1
ATOM 1323 C C . ALA A 1 183 ? 3.407 -5.721 2.746 1.00 93.75 183 ALA A C 1
ATOM 1325 O O . ALA A 1 183 ? 4.070 -5.498 1.733 1.00 93.75 183 ALA A O 1
ATOM 1326 N N . LEU A 1 184 ? 2.193 -5.180 2.920 1.00 93.44 184 LEU A N 1
ATOM 1327 C CA . LEU A 1 184 ? 1.601 -4.241 1.960 1.00 93.44 184 LEU A CA 1
ATOM 1328 C C . LEU A 1 184 ? 2.454 -2.976 1.826 1.00 93.44 184 LEU A C 1
ATOM 1330 O O . LEU A 1 184 ? 2.782 -2.570 0.717 1.00 93.44 184 LEU A O 1
ATOM 1334 N N . SER A 1 185 ? 2.842 -2.360 2.947 1.00 95.00 185 SER A N 1
ATOM 1335 C CA . SER A 1 185 ? 3.618 -1.113 2.925 1.00 95.00 185 SER A CA 1
ATOM 1336 C C . SER A 1 185 ? 5.002 -1.307 2.311 1.00 95.00 185 SER A C 1
ATOM 1338 O O . SER A 1 185 ? 5.445 -0.454 1.546 1.00 95.00 185 SER A O 1
ATOM 1340 N N . THR A 1 186 ? 5.678 -2.420 2.609 1.00 95.75 186 THR A N 1
ATOM 1341 C CA . THR A 1 186 ? 6.982 -2.734 2.019 1.00 95.75 186 THR A CA 1
ATOM 1342 C C . THR A 1 186 ? 6.850 -3.002 0.531 1.00 95.75 186 THR A C 1
ATOM 1344 O O . THR A 1 186 ? 7.620 -2.432 -0.228 1.00 95.75 186 THR A O 1
ATOM 1347 N N . SER A 1 187 ? 5.848 -3.775 0.102 1.00 96.25 187 SER A N 1
ATOM 1348 C CA . SER A 1 187 ? 5.613 -4.066 -1.320 1.00 96.25 187 SER A CA 1
ATOM 1349 C C . SER A 1 187 ? 5.302 -2.800 -2.118 1.00 96.25 187 SER A C 1
ATOM 1351 O O . SER A 1 187 ? 5.862 -2.584 -3.188 1.00 96.25 187 SER A O 1
ATOM 1353 N N . VAL A 1 188 ? 4.453 -1.917 -1.584 1.00 96.62 188 VAL A N 1
ATOM 1354 C CA . VAL A 1 188 ? 4.137 -0.624 -2.215 1.00 96.62 188 VAL A CA 1
ATOM 1355 C C . VAL A 1 188 ? 5.368 0.279 -2.277 1.00 96.62 188 VAL A C 1
ATOM 1357 O O . VAL A 1 188 ? 5.599 0.941 -3.287 1.00 96.62 188 VAL A O 1
ATOM 1360 N N . ALA A 1 189 ? 6.186 0.304 -1.224 1.00 96.50 189 ALA A N 1
ATOM 1361 C CA . ALA A 1 189 ? 7.420 1.078 -1.225 1.00 96.50 189 ALA A CA 1
ATOM 1362 C C . ALA A 1 189 ? 8.444 0.535 -2.236 1.00 96.50 189 ALA A C 1
ATOM 1364 O O . ALA A 1 189 ? 9.060 1.324 -2.947 1.00 96.50 189 ALA A O 1
ATOM 1365 N N . THR A 1 190 ? 8.621 -0.785 -2.340 1.00 95.88 190 THR A N 1
ATOM 1366 C CA . THR A 1 190 ? 9.630 -1.390 -3.223 1.00 95.88 190 THR A CA 1
ATOM 1367 C C . THR A 1 190 ? 9.186 -1.428 -4.679 1.00 95.88 190 THR A C 1
ATOM 1369 O O . THR A 1 190 ? 9.903 -0.928 -5.540 1.00 95.88 190 THR A O 1
ATOM 1372 N N . LEU A 1 191 ? 8.008 -1.977 -4.977 1.00 96.69 191 LEU A N 1
ATOM 1373 C CA . LEU A 1 191 ? 7.506 -2.102 -6.347 1.00 96.69 191 LEU A CA 1
ATOM 1374 C C . LEU A 1 191 ? 6.931 -0.771 -6.837 1.00 96.69 191 LEU A C 1
ATOM 1376 O O . LEU A 1 191 ? 7.283 -0.280 -7.906 1.00 96.69 191 LEU A O 1
ATOM 1380 N N . GLY A 1 192 ? 6.082 -0.144 -6.028 1.00 96.06 192 GLY A N 1
ATOM 1381 C CA . GLY A 1 192 ? 5.376 1.070 -6.414 1.00 96.06 192 GLY A CA 1
ATOM 1382 C C . GLY A 1 192 ? 6.286 2.291 -6.517 1.00 96.06 192 GLY A C 1
ATOM 1383 O O . GLY A 1 192 ? 6.372 2.929 -7.565 1.00 96.06 192 GLY A O 1
ATOM 1384 N N . LEU A 1 193 ? 6.995 2.617 -5.435 1.00 95.00 193 LEU A N 1
ATOM 1385 C CA . LEU A 1 193 ? 7.892 3.776 -5.412 1.00 95.00 193 LEU A CA 1
ATOM 1386 C C . LEU A 1 193 ? 9.302 3.438 -5.917 1.00 95.00 193 LEU A C 1
ATOM 1388 O O . LEU A 1 193 ? 9.877 4.213 -6.675 1.00 95.00 193 LEU A O 1
ATOM 1392 N N . GLY A 1 194 ? 9.851 2.287 -5.528 1.00 94.31 194 GLY A N 1
ATOM 1393 C CA . GLY A 1 194 ? 11.201 1.876 -5.911 1.00 94.31 194 GLY A CA 1
ATOM 1394 C C . GLY A 1 194 ? 11.324 1.521 -7.391 1.00 94.31 194 GLY A C 1
ATOM 1395 O O . GLY A 1 194 ? 12.180 2.070 -8.069 1.00 94.31 194 GLY A O 1
ATOM 1396 N N . VAL A 1 195 ? 10.470 0.646 -7.925 1.00 96.06 195 VAL A N 1
ATOM 1397 C CA . VAL A 1 195 ? 10.540 0.251 -9.343 1.00 96.06 195 VAL A CA 1
ATOM 1398 C C . VAL A 1 195 ? 9.860 1.293 -10.232 1.00 96.06 195 VAL A C 1
ATOM 1400 O O . VAL A 1 195 ? 10.525 1.949 -11.038 1.00 96.06 195 VAL A O 1
ATOM 1403 N N . HIS A 1 196 ? 8.547 1.490 -10.071 1.00 96.44 196 HIS A N 1
ATOM 1404 C CA . HIS A 1 196 ? 7.793 2.388 -10.952 1.00 96.44 196 HIS A CA 1
ATOM 1405 C C . HIS A 1 196 ? 8.097 3.866 -10.693 1.00 96.44 196 HIS A C 1
ATOM 1407 O O . HIS A 1 196 ? 8.209 4.631 -11.647 1.00 96.44 196 HIS A O 1
ATOM 1413 N N . GLY A 1 197 ? 8.292 4.275 -9.436 1.00 94.94 197 GLY A N 1
ATOM 1414 C CA . GLY A 1 197 ? 8.670 5.651 -9.109 1.00 94.94 197 GLY A CA 1
ATOM 1415 C C . GLY A 1 197 ? 10.054 6.027 -9.637 1.00 94.94 197 GLY A C 1
ATOM 1416 O O . GLY A 1 197 ? 10.179 7.079 -10.253 1.00 94.94 197 GLY A O 1
ATOM 1417 N N . CYS A 1 198 ? 11.078 5.175 -9.496 1.00 93.38 198 CYS A N 1
ATOM 1418 C CA . CYS A 1 198 ? 12.387 5.456 -10.100 1.00 93.38 198 CYS A CA 1
ATOM 1419 C C . CYS A 1 198 ? 12.308 5.585 -11.623 1.00 93.38 198 CYS A C 1
ATOM 1421 O O . CYS A 1 198 ? 12.912 6.500 -12.167 1.00 93.38 198 CYS A O 1
ATOM 1423 N N . HIS A 1 199 ? 11.551 4.721 -12.307 1.00 94.56 199 HIS A N 1
ATOM 1424 C CA . HIS A 1 199 ? 11.364 4.833 -13.755 1.00 94.56 199 HIS A CA 1
ATOM 1425 C C . HIS A 1 199 ? 10.632 6.119 -14.150 1.00 94.56 199 HIS A C 1
ATOM 1427 O O . HIS A 1 199 ? 11.113 6.860 -15.005 1.00 94.56 199 HIS A O 1
ATOM 1433 N N . TYR A 1 200 ? 9.485 6.389 -13.518 1.00 95.00 200 TYR A N 1
ATOM 1434 C CA . TYR A 1 200 ? 8.684 7.572 -13.805 1.00 95.00 200 TYR A CA 1
ATOM 1435 C C . TYR A 1 200 ? 9.498 8.835 -13.552 1.00 95.00 200 TYR A C 1
ATOM 1437 O O . TYR A 1 200 ? 9.679 9.636 -14.461 1.00 95.00 200 TYR A O 1
ATOM 1445 N N . PHE A 1 201 ? 10.084 8.970 -12.360 1.00 92.25 201 PHE A N 1
ATOM 1446 C CA . PHE A 1 201 ? 10.883 10.137 -12.031 1.00 92.25 201 PHE A CA 1
ATOM 1447 C C . PHE A 1 201 ? 12.170 10.219 -12.847 1.00 92.25 201 PHE A C 1
ATOM 1449 O O . PHE A 1 201 ? 12.538 11.330 -13.158 1.00 92.25 201 PHE A O 1
ATOM 1456 N N . ASP A 1 202 ? 12.855 9.153 -13.265 1.00 90.06 202 ASP A N 1
ATOM 1457 C CA . ASP A 1 202 ? 14.033 9.302 -14.148 1.00 90.06 202 ASP A CA 1
ATOM 1458 C C . ASP A 1 202 ? 13.644 9.868 -15.528 1.00 90.06 202 ASP A C 1
ATOM 1460 O O . ASP A 1 202 ? 14.343 10.726 -16.062 1.00 90.06 202 ASP A O 1
ATOM 1464 N N . GLN A 1 203 ? 12.484 9.467 -16.060 1.00 88.94 203 GLN A N 1
ATOM 1465 C CA . GLN A 1 203 ? 11.973 9.920 -17.361 1.00 88.94 203 GLN A CA 1
ATOM 1466 C C . GLN A 1 203 ? 11.322 11.311 -17.305 1.00 88.94 203 GLN A C 1
ATOM 1468 O O . GLN A 1 203 ? 11.455 12.098 -18.240 1.00 88.94 203 GLN A O 1
ATOM 1473 N N . THR A 1 204 ? 10.604 11.622 -16.220 1.00 86.94 204 THR A N 1
ATOM 1474 C CA . THR A 1 204 ? 9.888 12.896 -16.048 1.00 86.94 204 THR A CA 1
ATOM 1475 C C . THR A 1 204 ? 10.658 13.912 -15.218 1.00 86.94 204 THR A C 1
ATOM 1477 O O . THR A 1 204 ? 10.228 15.063 -15.114 1.00 86.94 204 THR A O 1
ATOM 1480 N N . SER A 1 205 ? 11.754 13.522 -14.560 1.00 70.19 205 SER A N 1
ATOM 1481 C CA . SER A 1 205 ? 12.545 14.473 -13.790 1.00 70.19 205 SER A CA 1
ATOM 1482 C C . SER A 1 205 ? 13.125 15.516 -14.726 1.00 70.19 205 SER A C 1
ATOM 1484 O O . SER A 1 205 ? 13.607 15.235 -15.817 1.00 70.19 205 SER A O 1
ATOM 1486 N N . TRP A 1 206 ? 13.039 16.736 -14.215 1.00 53.22 206 TRP A N 1
ATOM 1487 C CA . TRP A 1 206 ? 13.615 18.042 -14.508 1.00 53.22 206 TRP A CA 1
ATOM 1488 C C . TRP A 1 206 ? 14.977 18.130 -15.229 1.00 53.22 206 TRP A C 1
ATOM 1490 O O . TRP A 1 206 ? 15.569 19.206 -15.231 1.00 53.22 206 TRP A O 1
ATOM 1500 N N . ARG A 1 207 ? 15.487 17.098 -15.908 1.00 54.62 207 ARG A N 1
ATOM 1501 C CA . ARG A 1 207 ? 16.630 17.215 -16.826 1.00 54.62 207 ARG A CA 1
ATOM 1502 C C . ARG A 1 207 ? 16.387 18.243 -17.940 1.00 54.62 207 ARG A C 1
ATOM 1504 O O . ARG A 1 207 ? 17.358 18.721 -18.514 1.00 54.62 207 ARG A O 1
ATOM 1511 N N . GLY A 1 208 ? 15.136 18.631 -18.201 1.00 45.91 208 GLY A N 1
ATOM 1512 C CA . GLY A 1 208 ? 14.783 19.800 -19.022 1.00 45.91 208 GLY A CA 1
ATOM 1513 C C . GLY A 1 208 ? 14.475 21.094 -18.249 1.00 45.91 208 GLY A C 1
ATOM 1514 O O . GLY A 1 208 ? 14.388 22.149 -18.862 1.00 45.91 208 GLY A O 1
ATOM 1515 N N . ALA A 1 209 ? 14.307 21.044 -16.926 1.00 48.16 209 ALA A N 1
ATOM 1516 C CA . ALA A 1 209 ? 13.892 22.189 -16.111 1.00 48.16 209 ALA A CA 1
ATOM 1517 C C . ALA A 1 209 ? 15.021 22.788 -15.246 1.00 48.16 209 ALA A C 1
ATOM 1519 O O . ALA A 1 209 ? 14.843 23.860 -14.674 1.00 48.16 209 ALA A O 1
ATOM 1520 N N . VAL A 1 210 ? 16.204 22.162 -15.220 1.00 44.41 210 VAL A N 1
ATOM 1521 C CA . VAL A 1 210 ? 17.474 22.839 -14.910 1.00 44.41 210 VAL A CA 1
ATOM 1522 C C . VAL A 1 210 ? 18.243 23.001 -16.228 1.00 44.41 210 VAL A C 1
ATOM 1524 O O . VAL A 1 210 ? 18.893 22.046 -16.667 1.00 44.41 210 VAL A O 1
ATOM 1527 N N . PRO A 1 211 ? 18.157 24.167 -16.899 1.00 42.62 211 PRO A N 1
ATOM 1528 C CA . PRO A 1 211 ? 18.947 24.446 -18.094 1.00 42.62 211 PRO A CA 1
ATOM 1529 C C . PRO A 1 211 ? 20.437 24.335 -17.737 1.00 42.62 211 PRO A C 1
ATOM 1531 O O . PRO A 1 211 ? 20.942 25.140 -16.960 1.00 42.62 211 PRO A O 1
ATOM 1534 N N . GLY A 1 212 ? 21.129 23.307 -18.242 1.00 54.16 212 GLY A N 1
ATOM 1535 C CA . GLY A 1 212 ? 22.581 23.145 -18.067 1.00 54.16 212 GLY A CA 1
ATOM 1536 C C . GLY A 1 212 ? 23.086 21.735 -17.744 1.00 54.16 212 GLY A C 1
ATOM 1537 O O . GLY A 1 212 ? 24.241 21.450 -18.029 1.00 54.16 212 GLY A O 1
ATOM 1538 N N . LEU A 1 213 ? 22.258 20.821 -17.217 1.00 50.56 213 LEU A N 1
ATOM 1539 C CA . LEU A 1 213 ? 22.717 19.461 -16.843 1.00 50.56 213 LEU A CA 1
ATOM 1540 C C . LEU A 1 213 ? 22.503 18.385 -17.924 1.00 50.56 213 LEU A C 1
ATOM 1542 O O . LEU A 1 213 ? 23.085 17.303 -17.852 1.00 50.56 213 LEU A O 1
ATOM 1546 N N . SER A 1 214 ? 21.658 18.645 -18.918 1.00 53.38 214 SER A N 1
ATOM 1547 C CA . SER A 1 214 ? 21.363 17.718 -20.022 1.00 53.38 214 SER A CA 1
ATOM 1548 C C . SER A 1 214 ? 22.223 17.968 -21.264 1.00 53.38 214 SER A C 1
ATOM 1550 O O . SER A 1 214 ? 22.488 17.029 -22.018 1.00 53.38 214 SER A O 1
ATOM 1552 N N . THR A 1 215 ? 22.713 19.197 -21.444 1.00 49.22 215 THR A N 1
ATOM 1553 C CA . THR A 1 215 ? 23.471 19.609 -22.630 1.00 49.22 215 THR A CA 1
ATOM 1554 C C . THR A 1 215 ? 24.809 18.875 -22.743 1.00 49.22 215 THR A C 1
ATOM 1556 O O . THR A 1 215 ? 25.108 18.345 -23.806 1.00 49.22 215 THR A O 1
ATOM 1559 N N . GLU A 1 216 ? 25.575 18.705 -21.660 1.00 54.66 216 GLU A N 1
ATOM 1560 C CA . GLU A 1 216 ? 26.889 18.041 -21.754 1.00 54.66 216 GLU A CA 1
ATOM 1561 C C . GLU A 1 216 ? 26.808 16.540 -22.083 1.00 54.66 216 GLU A C 1
ATOM 1563 O O . GLU A 1 216 ? 27.597 16.037 -22.882 1.00 54.66 216 GLU A O 1
ATOM 1568 N N . LEU A 1 217 ? 25.827 15.815 -21.534 1.00 55.12 217 LEU A N 1
ATOM 1569 C CA . LEU A 1 217 ? 25.675 14.370 -21.766 1.00 55.12 217 LEU A CA 1
ATOM 1570 C C . LEU A 1 217 ? 25.087 14.050 -23.147 1.00 55.12 217 LEU A C 1
ATOM 1572 O O . LEU A 1 217 ? 25.508 13.083 -23.787 1.00 55.12 217 LEU A O 1
ATOM 1576 N N . GLY A 1 218 ? 24.142 14.865 -23.628 1.00 54.78 218 GLY A N 1
ATOM 1577 C CA . GLY A 1 218 ? 23.614 14.743 -24.988 1.00 54.78 218 GLY A CA 1
ATOM 1578 C C . GLY A 1 218 ? 24.690 15.030 -26.035 1.00 54.78 218 GLY A C 1
ATOM 1579 O O . GLY A 1 218 ? 24.851 14.261 -26.984 1.00 54.78 218 GLY A O 1
ATOM 1580 N N . GLN A 1 219 ? 25.490 16.073 -25.805 1.00 54.75 219 GLN A N 1
ATOM 1581 C CA . GLN A 1 219 ? 26.545 16.522 -26.712 1.00 54.75 219 GLN A CA 1
ATOM 1582 C C . GLN A 1 219 ? 27.761 15.580 -26.702 1.00 54.75 219 GLN A C 1
ATOM 1584 O O . GLN A 1 219 ? 28.318 15.326 -27.765 1.00 54.75 219 GLN A O 1
ATOM 1589 N N . GLN A 1 220 ? 28.100 14.943 -25.571 1.00 56.91 220 GLN A N 1
ATOM 1590 C CA . GLN A 1 220 ? 29.088 13.851 -25.533 1.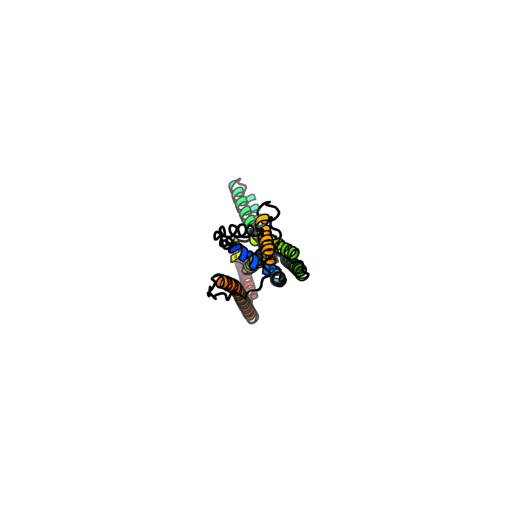00 56.91 220 GLN A CA 1
ATOM 1591 C C . GLN A 1 220 ? 28.614 12.580 -26.253 1.00 56.91 220 GLN A C 1
ATOM 1593 O O . GLN A 1 220 ? 29.414 11.941 -26.933 1.00 56.91 220 GLN A O 1
ATOM 1598 N N . SER A 1 221 ? 27.331 12.206 -26.155 1.00 54.72 221 SER A N 1
ATOM 1599 C CA . SER A 1 221 ? 26.822 11.021 -26.869 1.00 54.72 221 SER A CA 1
ATOM 1600 C C . SER A 1 221 ? 26.718 11.249 -28.384 1.00 54.72 221 SER A C 1
ATOM 1602 O O . SER A 1 221 ? 27.071 10.365 -29.164 1.00 54.72 221 SER A O 1
ATOM 1604 N N . ALA A 1 222 ? 26.325 12.457 -28.805 1.00 56.78 222 ALA A N 1
ATOM 1605 C CA . ALA A 1 222 ? 26.282 12.848 -30.210 1.00 56.78 222 ALA A CA 1
ATOM 1606 C C . ALA A 1 222 ? 27.694 13.009 -30.799 1.00 56.78 222 ALA A C 1
ATOM 1608 O O . ALA A 1 222 ? 27.937 12.566 -31.920 1.00 56.78 222 ALA A O 1
ATOM 1609 N N . ALA A 1 223 ? 28.648 13.554 -30.035 1.00 58.59 223 ALA A N 1
ATOM 1610 C CA . ALA A 1 223 ? 30.053 13.629 -30.437 1.00 58.59 223 ALA A CA 1
ATOM 1611 C C . ALA A 1 223 ? 30.705 12.238 -30.537 1.00 58.59 223 ALA A C 1
ATOM 1613 O O . ALA A 1 223 ? 31.450 11.985 -31.480 1.00 58.59 223 ALA A O 1
ATOM 1614 N N . ALA A 1 224 ? 30.388 11.306 -29.631 1.00 58.41 224 ALA A N 1
ATOM 1615 C CA . ALA A 1 224 ? 30.873 9.926 -29.703 1.00 58.41 224 ALA A CA 1
ATOM 1616 C C . ALA A 1 224 ? 30.280 9.151 -30.897 1.00 58.41 224 ALA A C 1
ATOM 1618 O O . ALA A 1 224 ? 30.994 8.395 -31.556 1.00 58.41 224 ALA A O 1
ATOM 1619 N N . ALA A 1 225 ? 29.000 9.367 -31.222 1.00 56.44 225 ALA A N 1
ATOM 1620 C CA . ALA A 1 225 ? 28.366 8.786 -32.406 1.00 56.44 225 ALA A CA 1
ATOM 1621 C C . ALA A 1 225 ? 28.927 9.377 -33.716 1.00 56.44 225 ALA A C 1
ATOM 1623 O O . ALA A 1 225 ? 29.186 8.636 -34.665 1.00 56.44 225 ALA A O 1
ATOM 1624 N N . ALA A 1 226 ? 29.194 10.687 -33.751 1.00 58.12 226 ALA A N 1
ATOM 1625 C CA . ALA A 1 226 ? 29.832 11.352 -34.888 1.00 58.12 226 ALA A CA 1
ATOM 1626 C C . ALA A 1 226 ? 31.299 10.916 -35.079 1.00 58.12 226 ALA A C 1
ATOM 1628 O O . ALA A 1 226 ? 31.736 10.710 -36.210 1.00 58.12 226 ALA A O 1
ATOM 1629 N N . ALA A 1 227 ? 32.042 10.693 -33.988 1.00 58.41 227 ALA A N 1
ATOM 1630 C CA . ALA A 1 227 ? 33.410 10.173 -34.032 1.00 58.41 227 ALA A CA 1
ATOM 1631 C C . ALA A 1 227 ? 33.471 8.694 -34.470 1.00 58.41 227 ALA A C 1
ATOM 1633 O O . ALA A 1 227 ? 34.410 8.290 -35.156 1.00 58.41 227 ALA A O 1
ATOM 1634 N N . GLY A 1 228 ? 32.458 7.887 -34.129 1.00 53.56 228 GLY A N 1
ATOM 1635 C CA . GLY A 1 228 ? 32.340 6.499 -34.588 1.00 53.56 228 GLY A CA 1
ATOM 1636 C C . GLY A 1 228 ? 32.024 6.369 -36.083 1.00 53.56 228 GLY A C 1
ATOM 1637 O O . GLY A 1 228 ? 32.519 5.452 -36.735 1.00 53.56 228 GLY A O 1
ATOM 1638 N N . ALA A 1 229 ? 31.264 7.310 -36.650 1.00 53.66 229 ALA A N 1
ATOM 1639 C CA . ALA A 1 229 ? 30.879 7.292 -38.063 1.00 53.66 229 ALA A CA 1
ATOM 1640 C C . ALA A 1 229 ? 32.022 7.664 -39.032 1.00 53.66 229 ALA A C 1
ATOM 1642 O O . ALA A 1 229 ? 31.976 7.279 -40.198 1.00 53.66 229 ALA A O 1
ATOM 1643 N N . GLN A 1 230 ? 33.068 8.363 -38.573 1.00 55.34 230 GLN A N 1
ATOM 1644 C CA . GLN A 1 230 ? 34.224 8.715 -39.415 1.00 55.34 230 GLN A CA 1
ATOM 1645 C C . GLN A 1 230 ? 35.334 7.654 -39.441 1.00 55.34 230 GLN A C 1
ATOM 1647 O O . GLN A 1 230 ? 36.229 7.727 -40.280 1.00 55.34 230 GLN A O 1
ATOM 1652 N N . ARG A 1 231 ? 35.285 6.635 -38.574 1.00 48.47 231 ARG A N 1
ATOM 1653 C CA . ARG A 1 231 ? 36.308 5.577 -38.506 1.00 48.47 231 ARG A CA 1
ATOM 1654 C C . ARG A 1 231 ? 35.861 4.292 -39.210 1.00 48.47 231 ARG A C 1
ATOM 1656 O O . ARG A 1 231 ? 36.045 3.187 -38.709 1.00 48.47 231 ARG A O 1
ATOM 1663 N N . GLY A 1 232 ? 35.286 4.442 -40.402 1.00 48.66 232 GLY A N 1
ATOM 1664 C CA . GLY A 1 232 ? 35.106 3.357 -41.365 1.00 48.66 232 GLY A CA 1
ATOM 1665 C C . GLY A 1 232 ? 36.447 2.978 -41.996 1.00 48.66 232 GLY A C 1
ATOM 1666 O O . GLY A 1 232 ? 36.739 3.372 -43.118 1.00 48.66 232 GLY A O 1
ATOM 1667 N N . GLY A 1 233 ? 37.280 2.248 -41.256 1.00 50.06 233 GLY A N 1
ATOM 1668 C CA . GLY A 1 233 ? 38.588 1.784 -41.711 1.00 50.06 233 GLY A CA 1
ATOM 1669 C C . GLY A 1 233 ? 39.007 0.517 -40.976 1.00 50.06 233 GLY A C 1
ATOM 1670 O O . GLY A 1 233 ? 39.552 0.592 -39.883 1.00 50.06 233 GLY A O 1
ATOM 1671 N N . PHE A 1 234 ? 38.680 -0.624 -41.588 1.00 53.44 234 PHE A N 1
ATOM 1672 C CA . PHE A 1 234 ? 39.256 -1.967 -41.431 1.00 53.44 234 PHE A CA 1
ATOM 1673 C C . PHE A 1 234 ? 40.306 -2.152 -40.313 1.00 53.44 234 PHE A C 1
ATOM 1675 O O . PHE A 1 234 ? 41.453 -1.732 -40.446 1.00 53.44 234 PHE A O 1
ATOM 1682 N N . GLY A 1 235 ? 39.951 -2.888 -39.254 1.00 47.34 235 GLY A N 1
ATOM 1683 C CA . GLY A 1 235 ? 40.936 -3.382 -38.291 1.00 47.34 235 GLY A CA 1
ATOM 1684 C C . GLY A 1 235 ? 40.321 -4.072 -37.076 1.00 47.34 235 GLY A C 1
ATOM 1685 O O . GLY A 1 235 ? 39.884 -3.392 -36.162 1.00 47.34 235 GLY A O 1
ATOM 1686 N N . GLY A 1 236 ? 40.300 -5.409 -37.129 1.00 49.22 236 GLY A N 1
ATOM 1687 C CA . GLY A 1 236 ? 40.272 -6.420 -36.053 1.00 49.22 236 GLY A CA 1
ATOM 1688 C C . GLY A 1 236 ? 39.686 -6.110 -34.656 1.00 49.22 236 GLY A C 1
ATOM 1689 O O . GLY A 1 236 ? 40.022 -5.102 -34.040 1.00 49.22 236 GLY A O 1
ATOM 1690 N N . PRO A 1 237 ? 38.910 -7.037 -34.058 1.00 48.38 237 PRO A N 1
ATOM 1691 C CA . PRO A 1 237 ? 38.449 -6.889 -32.679 1.00 48.38 237 PRO A CA 1
ATOM 1692 C C . PRO A 1 237 ? 39.631 -6.973 -31.692 1.00 48.38 237 PRO A C 1
ATOM 1694 O O . PRO A 1 237 ? 40.373 -7.958 -31.721 1.00 48.38 237 PRO A O 1
ATOM 1697 N N . PRO A 1 238 ? 39.813 -6.004 -30.774 1.00 47.50 238 PRO A N 1
ATOM 1698 C CA . PRO A 1 238 ? 40.758 -6.168 -29.682 1.00 47.50 238 PRO A CA 1
ATOM 1699 C C . PRO A 1 238 ? 40.197 -7.173 -28.667 1.00 47.50 238 PRO A C 1
ATOM 1701 O O . PRO A 1 238 ? 39.162 -6.954 -28.035 1.00 47.50 238 PRO A O 1
ATOM 1704 N N . SER A 1 239 ? 40.902 -8.289 -28.507 1.00 51.12 239 SER A N 1
ATOM 1705 C CA . SER A 1 239 ? 40.712 -9.259 -27.429 1.00 51.12 239 SER A CA 1
ATOM 1706 C C . SER A 1 239 ? 40.882 -8.577 -26.068 1.00 51.12 239 SER A C 1
ATOM 1708 O O . SER A 1 239 ? 41.965 -8.106 -25.720 1.00 51.12 239 SER A O 1
ATOM 1710 N N . ARG A 1 240 ? 39.789 -8.510 -25.304 1.00 41.69 240 ARG A N 1
ATOM 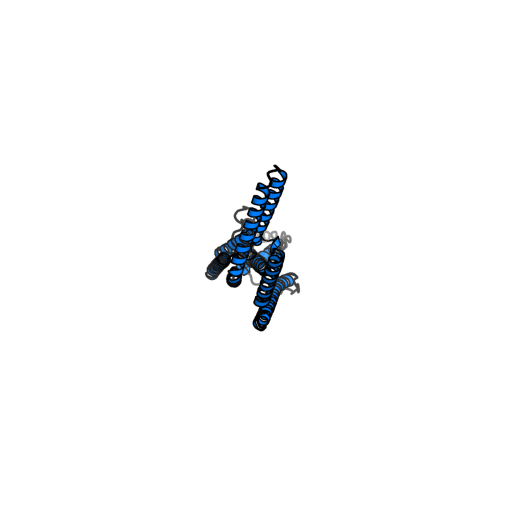1711 C CA . ARG A 1 240 ? 39.713 -7.865 -23.989 1.00 41.69 240 ARG A CA 1
ATOM 1712 C C . ARG A 1 240 ? 40.087 -8.878 -22.894 1.00 41.69 240 ARG A C 1
ATOM 1714 O O . ARG A 1 240 ? 39.494 -9.956 -22.873 1.00 41.69 240 ARG A O 1
ATOM 1721 N N . PRO A 1 241 ? 41.025 -8.571 -21.980 1.00 46.78 241 PRO A N 1
ATOM 1722 C CA . PRO A 1 241 ? 41.349 -9.465 -20.874 1.00 46.78 241 PRO A CA 1
ATOM 1723 C C . PRO A 1 241 ? 40.189 -9.512 -19.873 1.00 46.78 241 PRO A C 1
ATOM 1725 O O . PRO A 1 241 ? 39.714 -8.482 -19.393 1.00 46.78 241 PRO A O 1
ATOM 1728 N N . ALA A 1 242 ? 39.729 -10.726 -19.579 1.00 45.25 242 ALA A N 1
ATOM 1729 C CA . ALA A 1 242 ? 38.720 -11.007 -18.573 1.00 45.25 242 ALA A CA 1
ATOM 1730 C C . ALA A 1 242 ? 39.336 -10.877 -17.173 1.00 45.25 242 ALA A C 1
ATOM 1732 O O . ALA A 1 242 ? 40.059 -11.760 -16.719 1.00 45.25 242 ALA A O 1
ATOM 1733 N N . THR A 1 243 ? 39.049 -9.778 -16.478 1.00 43.06 243 THR A N 1
ATOM 1734 C CA . THR A 1 243 ? 39.246 -9.691 -15.028 1.00 43.06 243 THR A CA 1
ATOM 1735 C C . THR A 1 243 ? 37.951 -10.104 -14.323 1.00 43.06 243 THR A C 1
ATOM 1737 O O . THR A 1 243 ? 36.905 -9.498 -14.571 1.00 43.06 243 THR A O 1
ATOM 1740 N N . PRO A 1 244 ? 37.979 -11.113 -13.433 1.00 48.72 244 PRO A N 1
ATOM 1741 C CA . PRO A 1 244 ? 36.802 -11.541 -12.694 1.00 48.72 244 PRO A CA 1
ATOM 1742 C C . PRO A 1 244 ? 36.553 -10.567 -11.537 1.00 48.72 244 PRO A C 1
ATOM 1744 O O . PRO A 1 2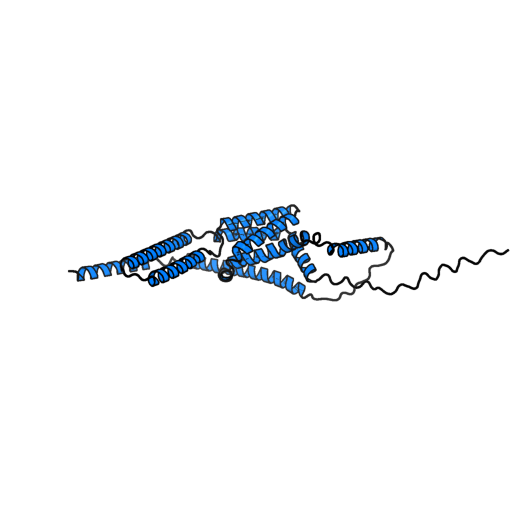44 ? 37.073 -10.733 -10.437 1.00 48.72 244 PRO A O 1
ATOM 1747 N N . GLN A 1 245 ? 35.759 -9.521 -11.772 1.00 40.00 245 GLN A N 1
ATOM 1748 C CA . GLN A 1 245 ? 35.181 -8.741 -10.678 1.00 40.00 245 GLN A CA 1
ATOM 1749 C C . GLN A 1 245 ? 33.909 -9.434 -10.184 1.00 40.00 245 GLN A C 1
ATOM 1751 O O . GLN A 1 245 ? 32.812 -9.194 -10.687 1.00 40.00 245 GLN A O 1
ATOM 1756 N N . HIS A 1 246 ? 34.062 -10.298 -9.180 1.00 43.91 246 HIS A N 1
ATOM 1757 C CA . HIS A 1 246 ? 32.945 -10.743 -8.349 1.00 43.91 246 HIS A CA 1
ATOM 1758 C C . HIS A 1 246 ? 32.357 -9.522 -7.626 1.00 43.91 246 HIS A C 1
ATOM 1760 O O . HIS A 1 246 ? 32.934 -8.975 -6.689 1.00 43.91 246 HIS A O 1
ATOM 1766 N N . SER A 1 247 ? 31.228 -9.045 -8.144 1.00 49.97 247 SER A N 1
ATOM 1767 C CA . SER A 1 247 ? 30.581 -7.798 -7.753 1.00 49.97 247 SER A CA 1
ATOM 1768 C C . SER A 1 247 ? 29.718 -7.991 -6.506 1.00 49.97 247 SER A C 1
ATOM 1770 O O . SER A 1 247 ? 28.725 -8.716 -6.546 1.00 49.97 247 SER A O 1
ATOM 1772 N N . LEU A 1 248 ? 30.025 -7.259 -5.431 1.00 50.19 248 LEU A N 1
ATOM 1773 C CA . LEU A 1 248 ? 29.161 -7.070 -4.251 1.00 50.19 248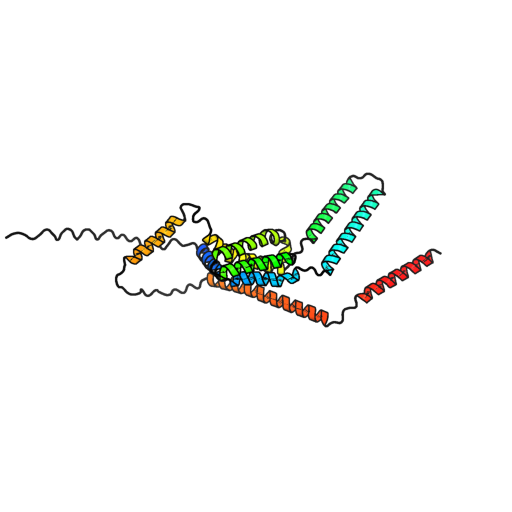 LEU A CA 1
ATOM 1774 C C . LEU A 1 248 ? 27.720 -6.649 -4.618 1.00 50.19 248 LEU A C 1
ATOM 1776 O O . LEU A 1 248 ? 26.793 -6.870 -3.851 1.00 50.19 248 LEU A O 1
ATOM 1780 N N . LEU A 1 249 ? 27.497 -6.094 -5.812 1.00 44.78 249 LEU A N 1
ATOM 1781 C CA . LEU A 1 249 ? 26.173 -5.709 -6.306 1.00 44.78 249 LEU A CA 1
ATOM 1782 C C . LEU A 1 249 ? 25.322 -6.908 -6.767 1.00 44.78 249 LEU A C 1
ATOM 1784 O O . LEU A 1 249 ? 24.097 -6.854 -6.683 1.00 44.78 249 LEU A O 1
ATOM 1788 N N . SER A 1 250 ? 25.955 -7.999 -7.220 1.00 53.94 250 SER A N 1
ATOM 1789 C CA . SER A 1 250 ? 25.253 -9.276 -7.428 1.00 53.94 250 SER A CA 1
ATOM 1790 C C . SER A 1 250 ? 24.786 -9.854 -6.094 1.00 53.94 250 SER A C 1
ATOM 1792 O O . SER A 1 250 ? 23.660 -10.331 -6.016 1.00 53.94 250 SER A O 1
ATOM 1794 N N . SER A 1 251 ? 25.573 -9.665 -5.025 1.00 52.41 251 SER A N 1
ATOM 1795 C CA . SER A 1 251 ? 25.165 -10.021 -3.664 1.00 52.41 251 SER A CA 1
ATOM 1796 C C . SER A 1 251 ? 23.943 -9.225 -3.222 1.00 52.41 251 SER A C 1
ATOM 1798 O O . SER A 1 251 ? 23.048 -9.832 -2.670 1.00 52.41 251 SER A O 1
ATOM 1800 N N . TRP A 1 252 ? 23.826 -7.929 -3.527 1.00 45.19 252 TRP A N 1
ATOM 1801 C CA . TRP A 1 252 ? 22.641 -7.140 -3.152 1.00 45.19 252 TRP A CA 1
ATOM 1802 C C . TRP A 1 252 ? 21.405 -7.435 -4.002 1.00 45.19 252 TRP A C 1
ATOM 1804 O O . TRP A 1 252 ? 20.286 -7.384 -3.498 1.00 45.19 252 TRP A O 1
ATOM 1814 N N . LYS A 1 253 ? 21.575 -7.751 -5.291 1.00 52.47 253 LYS A N 1
ATOM 1815 C CA . LYS A 1 253 ? 20.460 -8.170 -6.151 1.00 52.47 253 LYS A CA 1
ATOM 1816 C C . LYS A 1 253 ? 19.951 -9.547 -5.726 1.00 52.47 253 LYS A C 1
ATOM 1818 O O . LYS A 1 253 ? 18.745 -9.738 -5.604 1.00 52.47 253 LYS A O 1
ATOM 1823 N N . GLU A 1 254 ? 20.864 -10.469 -5.427 1.00 59.84 254 GLU A N 1
ATOM 1824 C CA . GLU A 1 254 ? 20.526 -11.766 -4.852 1.00 59.84 254 GLU A CA 1
ATOM 1825 C C . GLU A 1 254 ? 19.982 -11.640 -3.434 1.00 59.84 254 GLU A C 1
ATOM 1827 O O . GLU A 1 254 ? 18.998 -12.290 -3.141 1.00 59.84 254 GLU A O 1
ATOM 1832 N N . GLU A 1 255 ? 20.539 -10.803 -2.562 1.00 57.75 255 GLU A N 1
ATOM 1833 C CA . GLU A 1 255 ? 20.047 -10.596 -1.195 1.00 57.75 255 GLU A CA 1
ATOM 1834 C C . GLU A 1 255 ? 18.704 -9.883 -1.183 1.00 57.75 255 GLU A C 1
ATOM 1836 O O . GLU A 1 255 ? 17.871 -10.221 -0.357 1.00 57.75 255 GLU A O 1
ATOM 1841 N N . GLY A 1 256 ? 18.454 -8.948 -2.100 1.00 51.53 256 GLY A N 1
ATOM 1842 C CA . GLY A 1 256 ? 17.161 -8.290 -2.251 1.00 51.53 256 GLY A CA 1
ATOM 1843 C C . GLY A 1 256 ? 16.091 -9.264 -2.734 1.00 51.53 256 GLY A C 1
ATOM 1844 O O . GLY A 1 256 ? 15.047 -9.383 -2.100 1.00 51.53 256 GLY A O 1
ATOM 1845 N N . VAL A 1 257 ? 16.374 -10.023 -3.798 1.00 57.88 257 VAL A N 1
ATOM 1846 C CA . VAL A 1 257 ? 15.471 -11.076 -4.296 1.00 57.88 257 VAL A CA 1
ATOM 1847 C C . VAL A 1 257 ? 15.285 -12.166 -3.243 1.00 57.88 257 VAL A C 1
ATOM 1849 O O . VAL A 1 257 ? 14.162 -12.563 -2.977 1.00 57.88 257 VAL A O 1
ATOM 1852 N N . ARG A 1 258 ? 16.351 -12.596 -2.565 1.00 65.69 258 ARG A N 1
ATOM 1853 C CA . ARG A 1 258 ? 16.316 -13.611 -1.505 1.00 65.69 258 ARG A CA 1
ATOM 1854 C C . ARG A 1 258 ? 15.645 -13.086 -0.238 1.00 65.69 258 ARG A C 1
ATOM 1856 O O . ARG A 1 258 ? 15.042 -13.875 0.471 1.00 65.69 258 ARG A O 1
ATOM 1863 N N . ALA A 1 259 ? 15.703 -11.789 0.061 1.00 54.78 259 ALA A N 1
ATOM 1864 C CA . ALA A 1 259 ? 14.968 -11.177 1.166 1.00 54.78 259 ALA A CA 1
ATOM 1865 C C . ALA A 1 259 ? 13.477 -11.073 0.847 1.00 54.78 259 ALA A C 1
ATOM 1867 O O . ALA A 1 259 ? 12.668 -11.358 1.723 1.00 54.78 259 ALA A O 1
ATOM 1868 N N . VAL A 1 260 ? 13.115 -10.718 -0.390 1.00 50.19 260 VAL A N 1
ATOM 1869 C CA . VAL A 1 260 ? 11.722 -10.744 -0.860 1.00 50.19 260 VAL A CA 1
ATOM 1870 C C . VAL A 1 260 ? 11.191 -12.176 -0.838 1.00 50.19 260 VAL A C 1
ATOM 1872 O O . VAL A 1 260 ? 10.183 -12.418 -0.185 1.00 50.19 260 VAL A O 1
ATOM 1875 N N . GLN A 1 261 ? 11.931 -13.129 -1.409 1.00 64.88 261 GLN A N 1
ATOM 1876 C CA . GLN A 1 261 ? 11.587 -14.550 -1.397 1.00 64.88 261 GLN A CA 1
ATOM 1877 C C . GLN A 1 261 ? 11.468 -15.082 0.035 1.00 64.88 261 GLN A C 1
ATOM 1879 O O . GLN A 1 261 ? 10.479 -15.694 0.388 1.00 64.88 261 GLN A O 1
ATOM 1884 N N . LYS A 1 262 ? 12.408 -14.751 0.927 1.00 72.62 262 LYS A N 1
ATOM 1885 C CA . LYS A 1 262 ? 12.354 -15.158 2.340 1.00 72.62 262 LYS A CA 1
ATOM 1886 C C . LYS A 1 262 ? 11.178 -14.538 3.095 1.00 72.62 262 LYS A C 1
ATOM 1888 O O . LYS A 1 262 ? 10.716 -15.116 4.075 1.00 72.62 262 LYS A O 1
ATOM 1893 N N . VAL A 1 263 ? 10.731 -13.341 2.713 1.00 53.25 263 VAL A N 1
ATOM 1894 C CA . VAL A 1 263 ? 9.516 -12.730 3.272 1.00 53.25 263 VAL A CA 1
ATOM 1895 C C . VAL A 1 263 ? 8.274 -13.441 2.741 1.00 53.25 263 VAL A C 1
ATOM 1897 O O . VAL A 1 263 ? 7.349 -13.653 3.519 1.00 53.25 263 VAL A O 1
ATOM 1900 N N . GLU A 1 264 ? 8.277 -13.835 1.471 1.00 59.06 264 GLU A N 1
ATOM 1901 C CA . GLU A 1 264 ? 7.215 -14.605 0.822 1.00 59.06 264 GLU A CA 1
ATOM 1902 C C . GLU A 1 264 ? 7.097 -16.012 1.422 1.00 59.06 264 GLU A C 1
ATOM 1904 O O . GLU A 1 264 ? 6.059 -16.333 1.993 1.00 59.06 264 GLU A O 1
ATOM 1909 N N . ASP A 1 265 ? 8.190 -16.774 1.476 1.00 70.12 265 ASP A N 1
ATOM 1910 C CA . ASP A 1 265 ? 8.256 -18.104 2.094 1.00 70.12 265 ASP A CA 1
ATOM 1911 C C . ASP A 1 265 ? 7.809 -18.053 3.568 1.00 70.12 265 ASP A C 1
ATOM 1913 O O . ASP A 1 265 ? 7.047 -18.889 4.051 1.00 70.12 265 ASP A O 1
ATOM 1917 N N . ARG A 1 266 ? 8.221 -17.015 4.312 1.00 63.97 266 ARG A N 1
ATOM 1918 C CA . ARG A 1 266 ? 7.812 -16.840 5.715 1.00 63.97 266 ARG A CA 1
ATOM 1919 C C . ARG A 1 266 ? 6.345 -16.431 5.854 1.00 63.97 266 ARG A C 1
ATOM 1921 O O . ARG A 1 266 ? 5.735 -16.712 6.887 1.00 63.97 266 ARG A O 1
ATOM 1928 N N . ALA A 1 267 ? 5.786 -15.742 4.862 1.00 51.31 267 ALA A N 1
ATOM 1929 C CA . ALA A 1 267 ? 4.364 -15.435 4.809 1.00 51.31 267 ALA A CA 1
ATOM 1930 C C . ALA A 1 267 ? 3.542 -16.696 4.507 1.00 51.31 267 ALA A C 1
ATOM 1932 O O . ALA A 1 267 ? 2.494 -16.877 5.128 1.00 51.31 267 ALA A O 1
ATOM 1933 N N . GLU A 1 268 ? 4.036 -17.585 3.642 1.00 68.50 268 GLU A N 1
ATOM 1934 C CA . GLU A 1 268 ? 3.433 -18.895 3.375 1.00 68.50 268 GLU A CA 1
ATOM 1935 C C . GLU A 1 268 ? 3.474 -19.807 4.607 1.00 68.50 268 GLU A C 1
ATOM 1937 O O . GLU A 1 268 ? 2.430 -20.331 4.995 1.00 68.50 268 GLU A O 1
ATOM 1942 N N . ASP A 1 269 ? 4.613 -19.899 5.300 1.00 76.50 269 ASP A N 1
ATOM 1943 C CA . ASP A 1 269 ? 4.736 -20.626 6.573 1.00 76.50 269 ASP A CA 1
ATOM 1944 C C . ASP A 1 269 ? 3.743 -20.097 7.618 1.00 76.50 269 ASP A C 1
ATOM 1946 O O . ASP A 1 269 ? 3.065 -20.857 8.309 1.00 76.50 269 ASP A O 1
ATOM 1950 N N . LEU A 1 270 ? 3.618 -18.770 7.741 1.00 59.78 270 LEU A N 1
ATOM 1951 C CA . LEU A 1 270 ? 2.653 -18.147 8.651 1.00 59.78 270 LEU A CA 1
ATOM 1952 C C . LEU A 1 270 ? 1.209 -18.444 8.240 1.00 59.78 270 LEU A C 1
ATOM 1954 O O . LEU A 1 270 ? 0.364 -18.667 9.113 1.00 59.78 270 LEU A O 1
ATOM 1958 N N . ALA A 1 271 ? 0.909 -18.456 6.942 1.00 57.47 271 ALA A N 1
ATOM 1959 C CA . ALA A 1 271 ? -0.408 -18.798 6.426 1.00 57.47 271 ALA A CA 1
ATOM 1960 C C . ALA A 1 271 ? -0.747 -20.270 6.703 1.00 57.47 271 ALA A C 1
ATOM 1962 O O . ALA A 1 271 ? -1.829 -20.549 7.220 1.00 57.47 271 ALA A O 1
ATOM 1963 N N . GLN A 1 272 ? 0.189 -21.191 6.463 1.00 73.69 272 GLN A N 1
ATOM 1964 C CA . GLN A 1 272 ? 0.042 -22.620 6.753 1.00 73.69 272 GLN A CA 1
ATOM 1965 C C . GLN A 1 272 ? -0.092 -22.878 8.253 1.00 73.69 272 GLN A C 1
ATOM 1967 O O . GLN A 1 272 ? -1.045 -23.520 8.679 1.00 73.69 272 GLN A O 1
ATOM 1972 N N . HIS A 1 273 ? 0.752 -22.269 9.084 1.00 72.94 273 HIS A N 1
ATOM 1973 C CA . HIS A 1 273 ? 0.658 -22.399 10.537 1.00 72.94 273 HIS A CA 1
ATOM 1974 C C . HIS A 1 273 ? -0.653 -21.810 11.086 1.00 72.94 273 HIS A C 1
ATOM 1976 O O . HIS A 1 273 ? -1.189 -22.280 12.096 1.00 72.94 273 HIS A O 1
ATOM 1982 N N . THR A 1 274 ? -1.202 -20.779 10.437 1.00 61.44 274 THR A N 1
ATOM 1983 C CA . THR A 1 274 ? -2.526 -20.241 10.776 1.00 61.44 274 THR A CA 1
ATOM 1984 C C . THR A 1 274 ? -3.639 -21.189 10.328 1.00 61.44 274 THR A C 1
ATOM 1986 O O . THR A 1 274 ? -4.574 -21.402 11.097 1.00 61.44 274 THR A O 1
ATOM 1989 N N . ALA A 1 275 ? -3.522 -21.790 9.140 1.00 63.59 275 ALA A N 1
ATOM 1990 C CA . ALA A 1 275 ? -4.461 -22.771 8.599 1.00 63.59 275 ALA A CA 1
ATOM 1991 C C . ALA A 1 275 ? -4.488 -24.077 9.411 1.00 63.59 275 ALA A C 1
ATOM 1993 O O . ALA A 1 275 ? -5.556 -24.623 9.676 1.00 63.59 275 ALA A O 1
ATOM 1994 N N . ASP A 1 276 ? -3.339 -24.552 9.882 1.00 74.25 276 ASP A N 1
ATOM 1995 C CA . ASP A 1 276 ? -3.245 -25.722 10.753 1.00 74.25 276 ASP A CA 1
ATOM 1996 C C . ASP A 1 276 ? -3.779 -25.418 12.149 1.00 74.25 276 ASP A C 1
ATOM 1998 O O . ASP A 1 276 ? -4.452 -26.250 12.759 1.00 74.25 276 ASP A O 1
ATOM 2002 N N . ARG A 1 277 ? -3.576 -24.191 12.641 1.00 71.00 277 ARG A N 1
ATOM 2003 C CA . ARG A 1 277 ? -4.175 -23.749 13.903 1.00 71.00 277 ARG A CA 1
ATOM 2004 C C . ARG A 1 277 ? -5.693 -23.644 13.801 1.00 71.00 277 ARG A C 1
ATOM 2006 O O . ARG A 1 277 ? -6.380 -24.069 14.724 1.00 71.00 277 ARG A O 1
ATOM 2013 N N . THR A 1 278 ? -6.239 -23.116 12.707 1.00 59.88 278 THR A N 1
ATOM 2014 C CA . THR A 1 278 ? -7.694 -23.095 12.495 1.00 59.88 278 THR A CA 1
ATOM 2015 C C . THR A 1 278 ? -8.245 -24.496 12.267 1.00 59.88 278 THR A C 1
ATOM 2017 O O . THR A 1 278 ? -9.280 -24.817 12.837 1.00 59.88 278 THR A O 1
ATOM 2020 N N . ARG A 1 279 ? -7.545 -25.375 11.542 1.00 67.12 279 ARG A N 1
ATOM 2021 C CA . ARG A 1 279 ? -7.936 -26.784 11.371 1.00 67.12 279 ARG A CA 1
ATOM 2022 C C . ARG A 1 279 ? -7.892 -27.561 12.692 1.00 67.12 279 ARG A C 1
ATOM 2024 O O . ARG A 1 279 ? -8.796 -28.344 12.957 1.00 67.12 279 ARG A O 1
ATOM 2031 N N . SER A 1 280 ? -6.917 -27.289 13.559 1.00 68.88 280 SER A N 1
ATOM 2032 C CA . SER A 1 280 ? -6.851 -27.821 14.928 1.00 68.88 280 SER A CA 1
ATOM 2033 C C . SER A 1 280 ? -8.018 -27.324 15.794 1.00 68.88 280 SER A C 1
ATOM 2035 O O . SER A 1 280 ? -8.598 -28.098 16.552 1.00 68.88 280 SER A O 1
ATOM 2037 N N . LEU A 1 281 ? -8.430 -26.062 15.625 1.00 56.19 281 LEU A N 1
ATOM 2038 C CA . LEU A 1 281 ? -9.592 -25.486 16.311 1.00 56.19 281 LEU A CA 1
ATOM 2039 C C . LEU A 1 281 ? -10.942 -25.969 15.755 1.00 56.19 281 LEU A C 1
ATOM 2041 O O . LEU A 1 281 ? -11.903 -26.028 16.511 1.00 56.19 281 LEU A O 1
ATOM 2045 N N . LEU A 1 282 ? -11.024 -26.309 14.465 1.00 60.28 282 LEU A N 1
ATOM 2046 C CA . LEU A 1 282 ? -12.226 -26.870 13.836 1.00 60.28 282 LEU A CA 1
ATOM 2047 C C . LEU A 1 282 ? -12.354 -28.392 14.027 1.00 60.28 282 LEU A C 1
ATOM 2049 O O . LEU A 1 282 ? -13.461 -28.915 13.942 1.00 60.28 282 LEU A O 1
ATOM 2053 N N . GLY A 1 283 ? -11.246 -29.101 14.263 1.00 53.47 283 GLY A N 1
ATOM 2054 C CA . GLY A 1 283 ? -11.227 -30.539 14.550 1.00 53.47 283 GLY A CA 1
ATOM 2055 C C . GLY A 1 283 ? -11.424 -30.883 16.029 1.00 53.47 283 GLY A C 1
ATOM 2056 O O . GLY A 1 283 ? -11.810 -32.005 16.352 1.00 53.47 283 GLY A O 1
ATOM 2057 N N . ALA A 1 284 ? -11.196 -29.931 16.935 1.00 49.88 284 ALA A N 1
ATOM 2058 C CA . ALA A 1 284 ? -11.615 -30.058 18.322 1.00 49.88 284 ALA A CA 1
ATOM 2059 C C . ALA A 1 284 ? -13.108 -29.692 18.428 1.00 49.88 284 ALA A C 1
ATOM 2061 O O . ALA A 1 284 ? -13.496 -28.630 17.932 1.00 49.88 284 ALA A O 1
ATOM 2062 N N . PRO A 1 285 ? -13.962 -30.514 19.074 1.00 49.75 285 PRO A N 1
ATOM 2063 C CA . PRO A 1 285 ? -15.320 -30.085 19.387 1.00 49.75 285 PRO A CA 1
ATOM 2064 C C . PRO A 1 285 ? -15.229 -28.752 20.144 1.00 49.75 285 PRO A C 1
ATOM 2066 O O . PRO A 1 285 ? -14.363 -28.618 21.017 1.00 49.75 285 PRO A O 1
ATOM 2069 N N . PRO A 1 286 ? -16.058 -27.750 19.799 1.00 47.19 286 PRO A N 1
ATOM 2070 C CA . PRO A 1 286 ? -15.938 -26.422 20.377 1.00 47.19 286 PRO A CA 1
ATOM 2071 C C . PRO A 1 286 ? -15.950 -26.549 21.904 1.00 47.19 286 PRO A C 1
ATOM 2073 O O . PRO A 1 286 ? -16.851 -27.207 22.436 1.00 47.19 286 PRO A O 1
ATOM 2076 N N . PRO A 1 287 ? -14.990 -25.948 22.637 1.00 51.66 287 PRO A N 1
ATOM 2077 C CA . PRO A 1 287 ? -15.136 -25.828 24.075 1.00 51.66 287 PRO A CA 1
ATOM 2078 C C . PRO A 1 287 ? -16.452 -25.091 24.283 1.00 51.66 287 PRO A C 1
ATOM 2080 O O . PRO A 1 287 ? -16.626 -23.970 23.805 1.00 51.66 287 PRO A O 1
ATOM 2083 N N . THR A 1 288 ? -17.416 -25.768 24.898 1.00 52.94 288 THR A N 1
ATOM 2084 C CA . THR A 1 288 ? -18.772 -25.273 25.110 1.00 52.94 288 THR A CA 1
ATOM 2085 C C . THR A 1 288 ? -18.712 -23.983 25.926 1.00 52.94 288 THR A C 1
ATOM 2087 O O . THR A 1 288 ? -18.789 -24.007 27.152 1.00 52.94 288 THR A O 1
ATOM 2090 N N . LEU A 1 289 ? -18.580 -22.841 25.249 1.00 49.78 289 LEU A N 1
ATOM 2091 C CA . LEU A 1 289 ? -18.643 -21.499 25.832 1.00 49.78 289 LEU A CA 1
ATOM 2092 C C . LEU A 1 289 ? -20.012 -21.228 26.480 1.00 49.78 289 LEU A C 1
ATOM 2094 O O . LEU A 1 289 ? -20.124 -20.340 27.321 1.00 49.78 289 LEU A O 1
ATOM 2098 N N . ALA A 1 290 ? -21.030 -22.031 26.149 1.00 47.59 290 ALA A N 1
ATOM 2099 C CA . ALA A 1 290 ? -22.323 -22.038 26.828 1.00 47.59 290 ALA A CA 1
ATOM 2100 C C . ALA A 1 290 ? -22.208 -22.437 28.313 1.00 47.59 290 ALA A C 1
ATOM 2102 O O . ALA A 1 290 ? -22.845 -21.821 29.162 1.00 47.59 290 ALA A O 1
ATOM 2103 N N . ARG A 1 291 ? -21.315 -23.378 28.660 1.00 50.19 291 ARG A N 1
ATOM 2104 C CA . ARG A 1 291 ? -21.235 -23.937 30.020 1.00 50.19 291 ARG A CA 1
ATOM 2105 C C . ARG A 1 291 ? -20.829 -22.900 31.073 1.00 50.19 291 ARG A C 1
ATOM 2107 O O . ARG A 1 291 ? -21.409 -22.865 32.150 1.00 50.19 291 ARG A O 1
ATOM 2114 N N . ASN A 1 292 ? -19.910 -21.993 30.738 1.00 57.31 292 ASN A N 1
ATOM 2115 C CA . ASN A 1 292 ? -19.470 -20.949 31.673 1.00 57.31 292 ASN A CA 1
ATOM 2116 C C . ASN A 1 292 ? -20.514 -19.841 31.887 1.00 57.31 292 ASN A C 1
ATOM 2118 O O . ASN A 1 292 ? -20.585 -19.262 32.969 1.00 57.31 292 ASN A O 1
ATOM 2122 N N . ASN A 1 293 ? -21.329 -19.525 30.875 1.00 68.50 293 ASN A N 1
ATOM 2123 C CA . ASN A 1 293 ? -22.351 -18.483 31.009 1.00 68.50 293 ASN A CA 1
ATOM 2124 C C . ASN A 1 293 ? -23.581 -18.976 31.778 1.00 68.50 293 ASN A C 1
ATOM 2126 O O . ASN A 1 293 ? -24.173 -18.207 32.541 1.00 68.50 293 ASN A O 1
ATOM 2130 N N . ASP A 1 294 ? -23.933 -20.251 31.623 1.00 65.81 294 ASP A N 1
ATOM 2131 C CA . ASP A 1 294 ? -25.037 -20.858 32.364 1.00 65.81 294 ASP A CA 1
ATOM 2132 C C . ASP A 1 294 ? -24.664 -21.099 33.835 1.00 65.81 294 ASP A C 1
ATOM 2134 O O . ASP A 1 294 ? -25.468 -20.799 34.718 1.00 65.81 294 ASP A O 1
ATOM 2138 N N . GLU A 1 295 ? -23.417 -21.489 34.132 1.00 73.19 295 GLU A N 1
ATOM 2139 C CA . GLU A 1 295 ? -22.907 -21.568 35.512 1.00 73.19 295 GLU A CA 1
ATOM 2140 C C . GLU A 1 295 ? -22.852 -20.185 36.190 1.00 73.19 295 GLU A C 1
ATOM 2142 O O . GLU A 1 295 ? -23.273 -20.032 37.341 1.00 73.19 295 GLU A O 1
ATOM 2147 N N . ALA A 1 296 ? -22.428 -19.139 35.469 1.00 70.19 296 ALA A N 1
ATOM 2148 C CA . ALA A 1 296 ? -22.436 -17.769 35.988 1.00 70.19 296 ALA A CA 1
ATOM 2149 C C . ALA A 1 296 ? -23.861 -17.245 36.250 1.00 70.19 296 ALA A C 1
ATOM 2151 O O . ALA A 1 296 ? -24.095 -16.541 37.238 1.00 70.19 296 ALA A O 1
ATOM 2152 N N . ARG A 1 297 ? -24.836 -17.603 35.400 1.00 76.56 297 ARG A N 1
ATOM 2153 C CA . ARG A 1 297 ? -26.254 -17.274 35.615 1.00 76.56 297 ARG A CA 1
ATOM 2154 C C . ARG A 1 297 ? -26.848 -18.042 36.791 1.00 76.56 297 ARG A C 1
ATOM 2156 O O . ARG A 1 297 ? -27.543 -17.427 37.598 1.00 76.56 297 ARG A O 1
ATOM 2163 N N . ALA A 1 298 ? -26.545 -19.330 36.932 1.00 84.50 298 ALA A N 1
ATOM 2164 C CA . ALA A 1 298 ? -27.011 -20.144 38.052 1.00 84.50 298 ALA A CA 1
ATOM 2165 C C . ALA A 1 298 ? -26.490 -19.610 39.399 1.00 84.50 298 ALA A C 1
ATOM 2167 O O . ALA A 1 298 ? -27.268 -19.426 40.337 1.00 84.50 298 ALA A O 1
ATOM 2168 N N . LEU A 1 299 ? -25.206 -19.241 39.477 1.00 86.94 299 LEU A N 1
ATOM 2169 C CA . LEU A 1 299 ? -24.624 -18.621 40.675 1.00 86.94 299 LEU A CA 1
ATOM 2170 C C . LEU A 1 299 ? -25.230 -17.245 40.992 1.00 86.94 299 LEU A C 1
ATOM 2172 O O . LEU A 1 299 ? -25.416 -16.898 42.162 1.00 86.94 299 LEU A O 1
ATOM 2176 N N . ALA A 1 300 ? -25.564 -16.456 39.968 1.00 83.75 300 ALA A N 1
ATOM 2177 C CA . ALA A 1 300 ? -26.222 -15.165 40.156 1.00 83.75 300 ALA A CA 1
ATOM 2178 C C . ALA A 1 300 ? -27.660 -15.308 40.685 1.00 83.75 300 ALA A C 1
ATOM 2180 O O . ALA A 1 300 ? -28.083 -14.489 41.505 1.00 83.75 300 ALA A O 1
ATOM 2181 N N . TYR A 1 301 ? -28.395 -16.342 40.259 1.00 89.69 301 TYR A N 1
ATOM 2182 C CA . TYR A 1 301 ? -29.722 -16.659 40.795 1.00 89.69 301 TYR A CA 1
ATOM 2183 C C . TYR A 1 301 ? -29.651 -17.145 42.244 1.00 89.69 301 TYR A C 1
ATOM 2185 O O . TYR A 1 301 ? -30.354 -16.598 43.093 1.00 89.69 301 TYR A O 1
ATOM 2193 N N . ALA A 1 302 ? -28.733 -18.063 42.560 1.00 90.38 302 ALA A N 1
ATOM 2194 C CA . ALA A 1 302 ? -28.549 -18.563 43.923 1.00 90.38 302 ALA A CA 1
ATOM 2195 C C . ALA A 1 302 ? -28.235 -17.435 44.928 1.00 90.38 302 ALA A C 1
ATOM 2197 O O . ALA A 1 302 ? -28.787 -17.402 46.026 1.00 90.38 302 ALA A O 1
ATOM 2198 N N . ARG A 1 303 ? -27.421 -16.441 44.533 1.00 90.25 303 ARG A N 1
ATOM 2199 C CA . ARG A 1 303 ? -27.147 -15.251 45.365 1.00 90.25 303 ARG A CA 1
ATOM 2200 C C . ARG A 1 303 ? -28.354 -14.337 45.581 1.00 90.25 303 ARG A C 1
ATOM 2202 O O . ARG A 1 303 ? -28.366 -13.587 46.554 1.00 90.25 303 ARG A O 1
ATOM 2209 N N . ARG A 1 304 ? -29.329 -14.317 44.667 1.00 87.44 304 ARG A N 1
ATOM 2210 C CA . ARG A 1 304 ? -30.551 -13.515 44.846 1.00 87.44 304 ARG A CA 1
ATOM 2211 C C . ARG A 1 304 ? -31.510 -14.181 45.821 1.00 87.44 304 ARG A C 1
ATOM 2213 O O . ARG A 1 304 ? -32.110 -13.473 46.622 1.00 87.44 304 ARG A O 1
ATOM 2220 N N . GLU A 1 305 ? -31.610 -15.507 45.792 1.00 91.75 305 GLU A N 1
ATOM 2221 C CA . GLU A 1 305 ? -32.461 -16.244 46.729 1.00 91.75 305 GLU A CA 1
ATOM 2222 C C . GLU A 1 305 ? -31.960 -16.159 48.171 1.00 91.75 305 GLU A C 1
ATOM 2224 O O . GLU A 1 305 ? -32.762 -15.933 49.076 1.00 91.75 305 GLU A O 1
ATOM 2229 N N . THR A 1 306 ? -30.646 -16.261 48.401 1.00 90.00 306 THR A N 1
ATOM 2230 C CA . THR A 1 306 ? -30.095 -16.085 49.755 1.00 90.00 306 THR A CA 1
ATOM 2231 C C . THR A 1 306 ? -30.362 -14.682 50.286 1.00 90.00 306 THR A C 1
ATOM 2233 O O . THR A 1 306 ? -30.822 -14.527 51.412 1.00 90.00 306 THR A O 1
ATOM 2236 N N . LYS A 1 307 ? -30.179 -13.659 49.444 1.00 86.62 307 LYS A N 1
ATOM 2237 C CA . LYS A 1 307 ? -30.415 -12.266 49.833 1.00 86.62 307 LYS A CA 1
ATOM 2238 C C . LYS A 1 307 ? -31.894 -11.950 50.099 1.00 86.62 307 LYS A C 1
ATOM 2240 O O . LYS A 1 307 ? -32.181 -11.102 50.933 1.00 86.62 307 LYS A O 1
ATOM 2245 N N . ALA A 1 308 ? -32.822 -12.618 49.410 1.00 84.75 308 ALA A N 1
ATOM 2246 C CA . ALA A 1 308 ? -34.261 -12.474 49.649 1.00 84.75 308 ALA A CA 1
ATOM 2247 C C . ALA A 1 308 ? -34.717 -13.163 50.948 1.00 84.75 308 ALA A C 1
ATOM 2249 O O . ALA A 1 308 ? -35.647 -12.690 51.597 1.00 84.75 308 ALA A O 1
ATOM 2250 N N . ARG A 1 309 ? -34.051 -14.255 51.351 1.00 88.81 309 ARG A N 1
ATOM 2251 C CA . ARG A 1 309 ? -34.316 -14.937 52.629 1.00 88.81 309 ARG A CA 1
ATOM 2252 C C . ARG A 1 309 ? -33.805 -14.167 53.845 1.00 88.81 309 ARG A C 1
ATOM 2254 O O . ARG A 1 309 ? -34.413 -14.275 54.894 1.00 88.81 309 ARG A O 1
ATOM 2261 N N . GLU A 1 310 ? -32.733 -13.391 53.707 1.00 87.88 310 GLU A N 1
ATOM 2262 C CA . GLU A 1 310 ? -32.212 -12.538 54.790 1.00 87.88 310 GLU A CA 1
ATOM 2263 C C . GLU A 1 310 ? -33.051 -11.269 55.031 1.00 87.88 310 GLU A C 1
ATOM 2265 O O . GLU A 1 310 ? -32.839 -10.575 56.021 1.00 87.88 310 GLU A O 1
ATOM 2270 N N . SER A 1 311 ? -33.981 -10.938 54.128 1.00 79.31 311 SER A N 1
ATOM 2271 C CA . SER A 1 311 ? -34.843 -9.750 54.233 1.00 79.31 311 SER A CA 1
ATOM 2272 C C . SER A 1 311 ? -36.235 -10.010 54.825 1.00 79.31 311 SER A C 1
ATOM 2274 O O . SER A 1 311 ? -37.079 -9.116 54.773 1.00 79.31 311 SER A O 1
ATOM 2276 N N . ILE A 1 312 ? -36.482 -11.216 55.343 1.00 69.06 312 ILE A N 1
ATOM 2277 C CA . ILE A 1 312 ? -37.718 -11.632 56.029 1.00 69.06 312 ILE A CA 1
ATOM 2278 C C . ILE A 1 312 ? -37.365 -11.921 57.485 1.00 69.06 312 ILE A C 1
ATOM 2280 O O . ILE A 1 312 ? -38.118 -11.451 58.364 1.00 69.06 312 ILE A O 1
#

pLDDT: mean 73.42, std 18.16, range [40.0, 98.19]

Sequence (312 aa):
MAATDSQSRLGQEARLVDDGITPSAPAGRGRLQETVQSIGSLAKDPKAAYSLAALFALASPFGFASPEQAAAEAAAKLQRQQQAAKAAQAASSHGSSSLAARLVANAKAQSVRRATAASTLRAVPPFWQLAGFAALFATGGYIIDHGDALNGSGVVSAWSITFLLFRTLPTLKLLPRSPLALALSTSVATLGLGVHGCHYFDQTSWRGAVPGLSTELGQQSAAAAAAGAQRGGFGGPPSRPATPQHSLLSSWKEEGVRAVQKVEDRAEDLAQHTADRTRSLLGAPPPTLARNNDEARALAYARRETKARESI

Foldseek 3Di:
DDDDDDDPPPPPPPPPPPPDPPPDDPPDPPVVVVVLVVLQVCLLQLVLLLVLLVLLLVLLVVLDDPVVNVVVLVVVVVVVVVVLVVVVVVVVVPPDDDPVVVVVSVVVVVVVVVVNVVVVPPLRHHNVVSNVLSVQSNVLSVCSVVVNSQVSLVSLQVVLVVCCVVRCVVCVVVLVVDLSSVLSNVSSCCSNCRHSVSNNCVVPPCPVVPPPNVVVVVVVVVVVVVVVVVPPDDDDDDDDDDDDDPDVVVVVVCCVVVVVVVSVVVVVVVVVVVVVVVVVCVPDDHPPPVVVVVVVVVVVVVVVVVVVVVVD

InterPro domains:
  IPR019419 Altered inheritance of mitochondria protein 19 [PF10315] (95-200)
  IPR019419 Altered inheritance of mitochondria protein 19 [PTHR28177] (27-208)